Protein AF-0000000071946968 (afdb_homodimer)

Foldseek 3Di:
DPVVVPVPPPLVVLLVVLVCCLLVDAADADQDLVSLVVNLVSNVVSQVSCVVSVNHDDPVNQLVSCVSVLRRYHPVLNVVVVVVDPDPDRDGNVVSSVSSNVSSVVVVCVVCVPPPPPPPPPPPPPPPPPPPPD/DPVVVPVPPPLPVLLVVLVCCLLVDAADADQDLVSLVVNLVSNVVSQVSCVVSVNHDDPVNQLVSCVSVLRRYHPVLNVVVVVVDPDPDRDGNVVSSVSSNVSSVVVVCVVCVPPPPPPPPPPPPPPPPPPPPD

Sequence (268 aa):
MKALEVLNENTRPLVDIQIAEIISINKLNSENPSQIRSTIDKVRNHLRSLKNLNFELNPLSDAIILHALSYKVDKESQRLFHLNLTTTKVPSLDEFISFLELRCIQLEAVIKPPEIVAKNVPIKHKTTSGLINLMKALEVLNENTRPLVDIQIAEIISINKLNSENPSQIRSTIDKVRNHLRSLKNLNFELNPLSDAIILHALSYKVDKESQRLFHLNLTTTKVPSLDEFISFLELRCIQLEAVIKPPEIVAKNVPIKHKTTSGLINL

Organism: Trichonephila clavipes (NCBI:txid2585209)

Solvent-accessible surface area (backbone atoms only — not comparable to full-atom values): 15649 Å² total; per-residue (Å²): 132,69,73,76,66,60,74,50,62,50,42,26,64,53,51,48,51,39,51,49,54,58,71,61,52,72,66,35,85,54,94,42,45,70,57,51,52,51,50,51,52,50,48,52,52,36,50,51,54,33,40,76,72,70,32,52,83,45,70,33,32,30,43,50,53,36,57,58,50,53,69,22,44,17,70,65,59,40,52,52,50,57,69,66,53,86,62,36,63,66,68,50,42,66,56,52,52,52,49,51,54,51,48,28,53,56,50,50,52,64,74,54,51,73,70,74,70,72,75,78,72,78,79,75,78,77,78,77,79,76,80,73,77,125,129,68,69,76,63,59,70,50,64,48,44,27,63,54,50,49,51,40,51,49,54,60,72,61,52,73,66,35,86,54,96,43,45,68,59,52,51,51,51,52,52,50,47,51,51,39,50,50,54,32,38,76,72,70,31,52,83,46,70,33,32,30,44,51,52,38,57,58,49,54,68,21,45,17,69,67,61,39,51,52,50,57,69,66,54,87,64,37,61,66,69,50,41,65,58,52,52,52,49,52,54,51,49,29,53,55,51,49,52,64,73,54,52,73,69,74,68,70,75,77,72,78,80,78,78,76,80,79,78,75,78,72,80,121

InterPro domains:
  IPR005312 Domain of unknown function DUF1759 [PF03564] (6-82)

pLDDT: mean 83.92, std 21.04, range [29.28, 98.56]

Secondary structure (DSSP, 8-state):
--TTTGGGTTHHHHHHHHHHHHHTPPPP-S--HHHHHHHHHHHHHHHHHHHHTT----HHHHHHHHHHHHTTS-HHHHHHHHHH--SSSPPPHHHHHHHHHHHHHHHHHHHS----------------------/--HHHHTTTTHHHHHHHHHHHHHTPPPP-S--HHHHHHHHHHHHHHHHHHHHTT----HHHHHHHHHHHHTTS-HHHHHHHHHH--SSSPPPHHHHHHHHHHHHHHHHHHHS----------------------

Nearest PDB structures (foldseek):
  7lgc-assembly2_B  TM=5.673E-01  e=1.447E+00  Homo sapiens
  7qcf-assembly2_C-2  TM=5.005E-01  e=8.579E+00  Escherichia coli K-12
  6nmm-assembly1_D  TM=2.155E-01  e=3.912E+00  Geobacillus stearothermophilus
  7lgc-assembly2_B  TM=5.661E-01  e=1.306E+00  Homo sapiens
  6nmm-assembly1_D  TM=2.155E-01  e=4.129E+00  Geobacillus stearothermophilus

Radius of gyration: 33.19 Å; Cα contacts (8 Å, |Δi|>4): 224; chains: 2; bounding box: 50×159×100 Å

Structure (mmCIF, N/CA/C/O backbone):
data_AF-0000000071946968-model_v1
#
loop_
_entity.id
_entity.type
_entity.pdbx_description
1 polymer 'DUF1758 domain-containing protein'
#
loop_
_atom_site.group_PDB
_atom_site.id
_atom_site.type_symbol
_atom_site.label_atom_id
_atom_site.label_alt_id
_atom_site.label_comp_id
_atom_site.label_asym_id
_atom_site.label_entity_id
_atom_site.label_seq_id
_atom_site.pdbx_PDB_ins_code
_atom_site.Cartn_x
_atom_site.Cartn_y
_atom_site.Cartn_z
_atom_site.occupancy
_atom_site.B_iso_or_equiv
_atom_site.auth_seq_id
_atom_site.auth_comp_id
_atom_site.auth_asym_id
_atom_site.auth_atom_id
_atom_site.pdbx_PDB_model_num
ATOM 1 N N . MET A 1 1 ? 19.766 -16.75 23.203 1 30.12 1 MET A N 1
ATOM 2 C CA . MET A 1 1 ? 19.484 -16.75 21.781 1 30.12 1 MET A CA 1
ATOM 3 C C . MET A 1 1 ? 18 -17.047 21.516 1 30.12 1 MET A C 1
ATOM 5 O O . MET A 1 1 ? 17.594 -17.25 20.375 1 30.12 1 MET A O 1
ATOM 9 N N . LYS A 1 2 ? 17.266 -17.562 22.5 1 36.81 2 LYS A N 1
ATOM 10 C CA . LYS A 1 2 ? 15.906 -18.094 22.641 1 36.81 2 LYS A CA 1
ATOM 11 C C . LYS A 1 2 ? 14.867 -17.016 22.344 1 36.81 2 LYS A C 1
ATOM 13 O O . LYS A 1 2 ? 13.773 -17.312 21.875 1 36.81 2 LYS A O 1
ATOM 18 N N . ALA A 1 3 ? 15.109 -15.812 22.938 1 39.31 3 ALA A N 1
ATOM 19 C CA . ALA A 1 3 ? 14.086 -14.781 23.062 1 39.31 3 ALA A CA 1
ATOM 20 C C . ALA A 1 3 ? 13.68 -14.227 21.703 1 39.31 3 ALA A C 1
ATOM 22 O O . ALA A 1 3 ? 12.625 -13.609 21.562 1 39.31 3 ALA A O 1
ATOM 23 N N . LEU A 1 4 ? 14.641 -14.078 20.812 1 42.41 4 LEU A N 1
ATOM 24 C CA . LEU A 1 4 ? 14.391 -13.445 19.531 1 42.41 4 LEU A CA 1
ATOM 25 C C . LEU A 1 4 ? 13.398 -14.258 18.703 1 42.41 4 LEU A C 1
ATOM 27 O O . LEU A 1 4 ? 12.766 -13.727 17.781 1 42.41 4 LEU A O 1
ATOM 31 N N . GLU A 1 5 ? 13.312 -15.492 18.891 1 44.03 5 GLU A N 1
ATOM 32 C CA . GLU A 1 5 ? 12.562 -16.516 18.172 1 44.03 5 GLU A CA 1
ATOM 33 C C . GLU A 1 5 ? 11.062 -16.359 18.406 1 44.03 5 GLU A C 1
ATOM 35 O O . GLU A 1 5 ? 10.258 -16.766 17.562 1 44.03 5 GLU A O 1
ATOM 40 N N . VAL A 1 6 ? 10.68 -16.078 19.641 1 42.66 6 VAL A N 1
ATOM 41 C CA . VAL A 1 6 ? 9.312 -16.156 20.125 1 42.66 6 VAL A CA 1
ATOM 42 C C . VAL A 1 6 ? 8.461 -15.055 19.484 1 42.66 6 VAL A C 1
ATOM 44 O O . VAL A 1 6 ? 7.242 -15.18 19.391 1 42.66 6 VAL A O 1
ATOM 47 N N . LEU A 1 7 ? 9.062 -13.883 19.391 1 47.91 7 LEU A N 1
ATOM 48 C CA . LEU A 1 7 ? 8.352 -12.633 19.125 1 47.91 7 LEU A CA 1
ATOM 49 C C . LEU A 1 7 ? 7.648 -12.68 17.781 1 47.91 7 LEU A C 1
ATOM 51 O O . LEU A 1 7 ? 6.953 -11.734 17.406 1 47.91 7 LEU A O 1
ATOM 55 N N . ASN A 1 8 ? 8.07 -13.703 17.016 1 52.06 8 ASN A N 1
ATOM 56 C CA . ASN A 1 8 ? 7.695 -13.891 15.617 1 52.06 8 ASN A CA 1
ATOM 57 C C . ASN A 1 8 ? 6.297 -14.484 15.484 1 52.06 8 ASN A C 1
ATOM 59 O O . ASN A 1 8 ? 5.906 -14.938 14.406 1 52.06 8 ASN A O 1
ATOM 63 N N . GLU A 1 9 ? 5.746 -14.617 16.703 1 62.09 9 GLU A N 1
ATOM 64 C CA . GLU A 1 9 ? 4.414 -15.211 16.688 1 62.09 9 GLU A CA 1
ATOM 65 C C . GLU A 1 9 ? 3.355 -14.188 16.281 1 62.09 9 GLU A C 1
ATOM 67 O O . GLU A 1 9 ? 3.336 -13.07 16.797 1 62.09 9 GLU A O 1
ATOM 72 N N . ASN A 1 10 ? 2.814 -14.211 15.391 1 78 10 ASN A N 1
ATOM 73 C CA . ASN A 1 10 ? 1.599 -13.562 14.914 1 78 10 ASN A CA 1
ATOM 74 C C . ASN A 1 10 ? 1.911 -12.273 14.156 1 78 10 ASN A C 1
ATOM 76 O O . ASN A 1 10 ? 1.14 -11.312 14.203 1 78 10 ASN A O 1
ATOM 80 N N . THR A 1 11 ? 3.109 -12.258 13.688 1 90.69 11 THR A N 1
ATOM 81 C CA . THR A 1 11 ? 3.553 -11.047 13.008 1 90.69 11 THR A CA 1
ATOM 82 C C . THR A 1 11 ? 2.643 -10.727 11.82 1 90.69 11 THR A C 1
ATOM 84 O O . THR A 1 11 ? 2.262 -9.578 11.617 1 90.69 11 THR A O 1
ATOM 87 N N . ARG A 1 12 ? 2.174 -11.719 11.211 1 92.75 12 ARG A N 1
ATOM 88 C CA . ARG A 1 12 ? 1.405 -11.5 9.992 1 92.75 12 ARG A CA 1
ATOM 89 C C . ARG A 1 12 ? 0.08 -10.812 10.289 1 92.75 12 ARG A C 1
ATOM 91 O O . ARG A 1 12 ? -0.217 -9.758 9.727 1 92.75 12 ARG A O 1
ATOM 98 N N . PRO A 1 13 ? -0.681 -11.367 11.258 1 92.31 13 PRO A N 1
ATOM 99 C CA . PRO A 1 13 ? -1.935 -10.672 11.57 1 92.31 13 PRO A CA 1
ATOM 100 C C . PRO A 1 13 ? -1.717 -9.242 12.039 1 92.31 13 PRO A C 1
ATOM 102 O O . PRO A 1 13 ? -2.516 -8.352 11.719 1 92.31 13 PRO A O 1
ATOM 105 N N . LEU A 1 14 ? -0.668 -8.984 12.758 1 95.69 14 LEU A N 1
ATOM 106 C CA . LEU A 1 14 ? -0.383 -7.656 13.273 1 95.69 14 LEU A CA 1
ATOM 107 C C . LEU A 1 14 ? -0.036 -6.695 12.141 1 95.69 14 LEU A C 1
ATOM 109 O O . LEU A 1 14 ? -0.538 -5.566 12.102 1 95.69 14 LEU A O 1
ATOM 113 N N . VAL A 1 15 ? 0.781 -7.168 11.266 1 97.19 15 VAL A N 1
ATOM 114 C CA . VAL A 1 15 ? 1.167 -6.355 10.117 1 97.19 15 VAL A CA 1
ATOM 115 C C . VAL A 1 15 ? -0.052 -6.094 9.234 1 97.19 15 VAL A C 1
ATOM 117 O O . VAL A 1 15 ? -0.287 -4.961 8.812 1 97.19 15 VAL A O 1
ATOM 120 N N . ASP A 1 16 ? -0.825 -7.09 9.086 1 94.62 16 ASP A N 1
ATOM 121 C CA . ASP A 1 16 ? -2.014 -6.984 8.242 1 94.62 16 ASP A CA 1
ATOM 122 C C . ASP A 1 16 ? -2.988 -5.949 8.805 1 94.62 16 ASP A C 1
ATOM 124 O O . ASP A 1 16 ? -3.549 -5.148 8.047 1 94.62 16 ASP A O 1
ATOM 128 N N . ILE A 1 17 ? -3.152 -5.957 10.062 1 96.38 17 ILE A N 1
ATOM 129 C CA . ILE A 1 17 ? -4.09 -5.031 10.688 1 96.38 17 ILE A CA 1
ATOM 130 C C . ILE A 1 17 ? -3.582 -3.6 10.531 1 96.38 17 ILE A C 1
ATOM 132 O O . ILE A 1 17 ? -4.363 -2.686 10.25 1 96.38 17 ILE A O 1
ATOM 136 N N . GLN A 1 18 ? -2.297 -3.4 10.727 1 97.88 18 GLN A N 1
ATOM 137 C CA . GLN A 1 18 ? -1.732 -2.061 10.609 1 97.88 18 GLN A CA 1
ATOM 138 C C . GLN A 1 18 ? -1.878 -1.529 9.188 1 97.88 18 GLN A C 1
ATOM 140 O O . GLN A 1 18 ? -2.287 -0.385 8.984 1 97.88 18 GLN A O 1
ATOM 145 N N . ILE A 1 19 ? -1.589 -2.342 8.227 1 97.88 19 ILE A N 1
ATOM 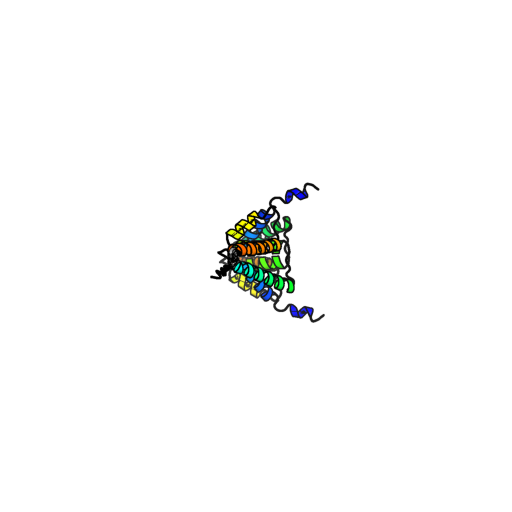146 C CA . ILE A 1 19 ? -1.671 -1.948 6.82 1 97.88 19 ILE A CA 1
ATOM 147 C C . ILE A 1 19 ? -3.127 -1.676 6.445 1 97.88 19 ILE A C 1
ATOM 149 O O . ILE A 1 19 ? -3.434 -0.656 5.824 1 97.88 19 ILE A O 1
ATOM 153 N N . ALA A 1 20 ? -4.039 -2.551 6.859 1 96.75 20 ALA A N 1
ATOM 154 C CA . ALA A 1 20 ? -5.461 -2.4 6.562 1 96.75 20 ALA A CA 1
ATOM 155 C C . ALA A 1 20 ? -6 -1.089 7.125 1 96.75 20 ALA A C 1
ATOM 157 O O . ALA A 1 20 ? -6.785 -0.399 6.469 1 96.75 20 ALA A O 1
ATOM 158 N N . GLU A 1 21 ? -5.598 -0.75 8.273 1 97 21 GLU A N 1
ATOM 159 C CA . GLU A 1 21 ? -6.082 0.459 8.93 1 97 21 GLU A CA 1
ATOM 160 C C . GLU A 1 21 ? -5.609 1.713 8.195 1 97 21 GLU A C 1
ATOM 162 O O . GLU A 1 21 ? -6.344 2.701 8.117 1 97 21 GLU A O 1
ATOM 167 N N . ILE A 1 22 ? -4.414 1.645 7.656 1 97.12 22 ILE A N 1
ATOM 168 C CA . ILE A 1 22 ? -3.891 2.787 6.914 1 97.12 22 ILE A CA 1
ATOM 169 C C . ILE A 1 22 ? -4.652 2.943 5.598 1 97.12 22 ILE A C 1
ATOM 171 O O . ILE A 1 22 ? -5.094 4.043 5.258 1 97.12 22 ILE A O 1
ATOM 175 N N . ILE A 1 23 ? -4.828 1.865 4.93 1 93.5 23 ILE A N 1
ATOM 176 C CA . ILE A 1 23 ? -5.426 1.879 3.602 1 93.5 23 ILE A CA 1
ATOM 177 C C . ILE A 1 23 ? -6.918 2.188 3.709 1 93.5 23 ILE A C 1
ATOM 179 O O . ILE A 1 23 ? -7.504 2.783 2.803 1 93.5 23 ILE A O 1
ATOM 183 N N . SER A 1 24 ? -7.535 1.862 4.828 1 93.12 24 SER A N 1
ATOM 184 C CA . SER A 1 24 ? -8.984 1.967 4.957 1 93.12 24 SER A CA 1
ATOM 185 C C . SER A 1 24 ? -9.383 3.264 5.652 1 93.12 24 SER A C 1
ATOM 187 O O . SER A 1 24 ? -10.547 3.445 6.016 1 93.12 24 SER A O 1
ATOM 189 N N . ILE A 1 25 ? -8.461 4.078 5.852 1 95.62 25 ILE A N 1
ATOM 190 C CA . ILE A 1 25 ? -8.781 5.367 6.457 1 95.62 25 ILE A CA 1
ATOM 191 C C . ILE A 1 25 ? -9.938 6.012 5.695 1 95.62 25 ILE A C 1
ATOM 193 O O . ILE A 1 25 ? -9.977 5.98 4.465 1 95.62 25 ILE A O 1
ATOM 197 N N . ASN A 1 26 ? -10.805 6.602 6.445 1 94.06 26 ASN A N 1
ATOM 198 C CA . ASN A 1 26 ? -11.992 7.207 5.84 1 94.06 26 ASN A CA 1
ATOM 199 C C . ASN A 1 26 ? -11.648 8.516 5.137 1 94.06 26 ASN A C 1
ATOM 201 O O . ASN A 1 26 ? -10.828 9.289 5.621 1 94.06 26 ASN A O 1
ATOM 205 N N . LYS A 1 27 ? -12.344 8.727 4.086 1 96.19 27 LYS A N 1
ATOM 206 C CA . LYS A 1 27 ? -12.211 9.992 3.371 1 96.19 27 LYS A CA 1
ATOM 207 C C . LYS A 1 27 ? -12.797 11.141 4.184 1 96.19 27 LYS A C 1
ATOM 209 O O . LYS A 1 27 ? -13.867 11.008 4.777 1 96.19 27 LYS A O 1
ATOM 214 N N . LEU A 1 28 ? -12.047 12.188 4.156 1 96.56 28 LEU A N 1
ATOM 215 C CA . LEU A 1 28 ? -12.531 13.422 4.77 1 96.56 28 LEU A CA 1
ATOM 216 C C . LEU A 1 28 ? -13.266 14.281 3.75 1 96.56 28 LEU A C 1
ATOM 218 O O . LEU A 1 28 ? -12.711 14.633 2.707 1 96.56 28 LEU A O 1
ATOM 222 N N . ASN A 1 29 ? -14.477 14.633 3.986 1 93.44 29 ASN A N 1
ATOM 223 C CA . ASN A 1 29 ? -15.281 15.32 2.984 1 93.44 29 ASN A CA 1
ATOM 224 C C . ASN A 1 29 ? -15.352 16.828 3.258 1 93.44 29 ASN A C 1
ATOM 226 O O . ASN A 1 29 ? -15.891 17.578 2.453 1 93.44 29 ASN A O 1
ATOM 230 N N . SER A 1 30 ? -14.844 17.219 4.387 1 93.44 30 SER A N 1
ATOM 231 C CA . SER A 1 30 ? -14.859 18.641 4.711 1 93.44 30 SER A CA 1
ATOM 232 C C . SER A 1 30 ? -13.539 19.078 5.355 1 93.44 30 SER A C 1
ATOM 234 O O . SER A 1 30 ? -12.789 18.234 5.859 1 93.44 30 SER A O 1
ATOM 236 N N . GLU A 1 31 ? -13.445 20.391 5.211 1 94.5 31 GLU A N 1
ATOM 237 C CA . GLU A 1 31 ? -12.297 20.984 5.879 1 94.5 31 GLU A CA 1
ATOM 238 C C . GLU A 1 31 ? -12.492 21.031 7.391 1 94.5 31 GLU A C 1
ATOM 240 O O . GLU A 1 31 ? -13.117 21.953 7.914 1 94.5 31 GLU A O 1
ATOM 245 N N . ASN A 1 32 ? -11.992 20.047 8.078 1 94.88 32 ASN A N 1
ATOM 246 C CA . ASN A 1 32 ? -12.125 19.922 9.523 1 94.88 32 ASN A CA 1
ATOM 247 C C . ASN A 1 32 ? -10.781 19.625 10.188 1 94.88 32 ASN A C 1
ATOM 249 O O . ASN A 1 32 ? -10.281 18.5 10.117 1 94.88 32 ASN A O 1
ATOM 253 N N . PRO A 1 33 ? -10.227 20.688 10.805 1 96.38 33 PRO A N 1
ATOM 254 C CA . PRO A 1 33 ? -8.883 20.531 11.375 1 96.38 33 PRO A CA 1
ATOM 255 C C . PRO A 1 33 ? -8.797 19.375 12.359 1 96.38 33 PRO A C 1
ATOM 257 O O . PRO A 1 33 ? -7.785 18.672 12.406 1 96.38 33 PRO A O 1
ATOM 260 N N . SER A 1 34 ? -9.781 19.125 13.18 1 96.31 34 SER A N 1
ATOM 261 C CA . SER A 1 34 ? -9.773 18.031 14.148 1 96.31 34 SER A CA 1
ATOM 262 C C . SER A 1 34 ? -9.711 16.672 13.453 1 96.31 34 SER A C 1
ATOM 264 O O . SER A 1 34 ? -8.992 15.781 13.898 1 96.31 34 SER A O 1
ATOM 266 N N . GLN A 1 35 ? -10.406 16.516 12.359 1 97.12 35 GLN A N 1
ATOM 267 C CA . GLN A 1 35 ? -10.406 15.273 11.609 1 97.12 35 GLN A CA 1
ATOM 268 C C . GLN A 1 35 ? -9.07 15.047 10.906 1 97.12 35 GLN A C 1
ATOM 270 O O . GLN A 1 35 ? -8.57 13.922 10.844 1 97.12 35 GLN A O 1
ATOM 275 N N . ILE A 1 36 ? -8.555 16.094 10.438 1 97.56 36 ILE A N 1
ATOM 276 C CA . ILE A 1 36 ? -7.25 16 9.789 1 97.56 36 ILE A CA 1
ATOM 277 C C . ILE A 1 36 ? -6.195 15.57 10.805 1 97.56 36 ILE A C 1
ATOM 279 O O . ILE A 1 36 ? -5.41 14.656 10.539 1 97.56 36 ILE A O 1
ATOM 283 N N . ARG A 1 37 ? -6.207 16.203 11.961 1 97.19 37 ARG A N 1
ATOM 284 C CA . ARG A 1 37 ? -5.262 15.852 13.016 1 97.19 37 ARG A CA 1
ATOM 285 C C . ARG A 1 37 ? -5.426 14.391 13.43 1 97.19 37 ARG A C 1
ATOM 287 O O . ARG A 1 37 ? -4.438 13.68 13.625 1 97.19 37 ARG A O 1
ATOM 294 N N . SER A 1 38 ? -6.668 14 13.594 1 97.44 38 SER A N 1
ATOM 295 C CA . SER A 1 38 ? -6.945 12.617 13.961 1 97.44 38 SER A CA 1
ATOM 296 C C . SER A 1 38 ? -6.391 11.648 12.93 1 97.44 38 SER A C 1
ATOM 29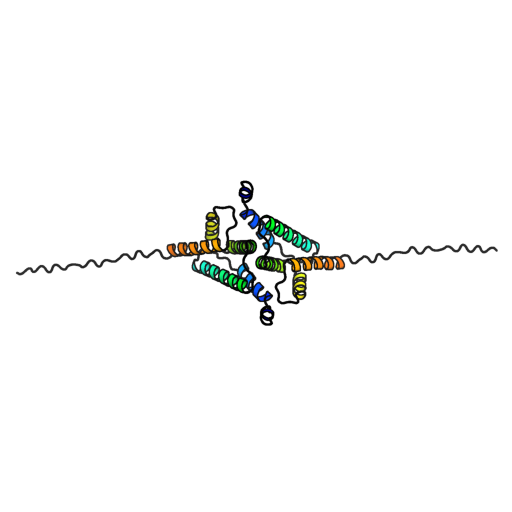8 O O . SER A 1 38 ? -5.859 10.594 13.281 1 97.44 38 SER A O 1
ATOM 300 N N . THR A 1 39 ? -6.59 12 11.688 1 97.62 39 THR A N 1
ATOM 301 C CA . THR A 1 39 ? -6.07 11.18 10.602 1 97.62 39 THR A CA 1
ATOM 302 C C . THR A 1 39 ? -4.547 11.078 10.68 1 97.62 39 THR A C 1
ATOM 304 O O . THR A 1 39 ? -3.986 9.984 10.586 1 97.62 39 THR A O 1
ATOM 307 N N . ILE A 1 40 ? -3.906 12.188 10.898 1 97.94 40 ILE A N 1
ATOM 308 C CA . ILE A 1 40 ? -2.451 12.242 11.008 1 97.94 40 ILE A CA 1
ATOM 309 C C . ILE A 1 40 ? -1.99 11.344 12.164 1 97.94 40 ILE A C 1
ATOM 311 O O . ILE A 1 40 ? -1.07 10.539 12 1 97.94 40 ILE A O 1
ATOM 315 N N . ASP A 1 41 ? -2.615 11.5 13.297 1 98 41 ASP A N 1
ATOM 316 C CA . ASP A 1 41 ? -2.256 10.727 14.484 1 98 41 ASP A CA 1
ATOM 317 C C . ASP A 1 41 ? -2.412 9.227 14.234 1 98 41 ASP A C 1
ATOM 319 O O . ASP A 1 41 ? -1.56 8.438 14.641 1 98 41 ASP A O 1
ATOM 323 N N . LYS A 1 42 ? -3.463 8.852 13.617 1 97.88 42 LYS A N 1
ATOM 324 C CA . LYS A 1 42 ? -3.713 7.449 13.297 1 97.88 42 LYS A CA 1
ATOM 325 C C . LYS A 1 42 ? -2.623 6.887 12.391 1 97.88 42 LYS A C 1
ATOM 327 O O . LYS A 1 42 ? -2.082 5.812 12.656 1 97.88 42 LYS A O 1
ATOM 332 N N . VAL A 1 43 ? -2.33 7.605 11.344 1 98.06 43 VAL A N 1
ATOM 333 C CA . VAL A 1 43 ? -1.317 7.152 10.391 1 98.06 43 VAL A CA 1
ATOM 334 C C . VAL A 1 43 ? 0.025 6.996 11.102 1 98.06 43 VAL A C 1
ATOM 336 O O . VAL A 1 43 ? 0.703 5.98 10.945 1 98.06 43 VAL A O 1
ATOM 339 N N . ARG A 1 44 ? 0.408 7.969 11.906 1 98.19 44 ARG A N 1
ATOM 340 C CA . ARG A 1 44 ? 1.673 7.93 12.633 1 98.19 44 ARG A CA 1
ATOM 341 C C . ARG A 1 44 ? 1.726 6.734 13.57 1 98.19 44 ARG A C 1
ATOM 343 O O . ARG A 1 44 ? 2.762 6.078 13.695 1 98.19 44 ARG A O 1
ATOM 350 N N . ASN A 1 45 ? 0.643 6.488 14.242 1 98.31 45 ASN A N 1
ATOM 351 C CA . ASN A 1 45 ? 0.578 5.363 15.172 1 98.31 45 ASN A CA 1
ATOM 352 C C . ASN A 1 45 ? 0.771 4.031 14.461 1 98.31 45 ASN A C 1
ATOM 354 O O . ASN A 1 45 ? 1.529 3.176 14.922 1 98.31 45 ASN A O 1
ATOM 358 N N . HIS A 1 46 ? 0.086 3.859 13.352 1 98.31 46 HIS A N 1
ATOM 359 C CA . HIS A 1 46 ? 0.206 2.619 12.594 1 98.31 46 HIS A CA 1
ATOM 360 C C . HIS A 1 46 ? 1.606 2.461 12.016 1 98.31 46 HIS A C 1
ATOM 362 O O . HIS A 1 46 ? 2.16 1.36 12.008 1 98.31 46 HIS A O 1
ATOM 368 N N . LEU A 1 47 ? 2.225 3.553 11.57 1 98.31 47 LEU A N 1
ATOM 369 C CA . LEU A 1 47 ? 3.582 3.502 11.047 1 98.31 47 LEU A CA 1
ATOM 370 C C . LEU A 1 47 ? 4.578 3.137 12.141 1 98.31 47 LEU A C 1
ATOM 372 O O . LEU A 1 47 ? 5.535 2.4 11.898 1 98.31 47 LEU A O 1
ATOM 376 N N . ARG A 1 48 ? 4.395 3.693 13.305 1 98.31 48 ARG A N 1
ATOM 377 C CA . ARG A 1 48 ? 5.246 3.346 14.438 1 98.31 48 ARG A CA 1
ATOM 378 C C . ARG A 1 48 ? 5.121 1.866 14.781 1 98.31 48 ARG A C 1
ATOM 380 O O . ARG A 1 48 ? 6.121 1.199 15.055 1 98.31 48 ARG A O 1
ATOM 387 N N . SER A 1 49 ? 3.879 1.337 14.828 1 98 49 SER A N 1
ATOM 388 C CA . SER A 1 49 ? 3.635 -0.075 15.109 1 98 49 SER A CA 1
ATOM 389 C C . SER A 1 49 ? 4.324 -0.967 14.078 1 98 49 SER A C 1
ATOM 391 O O . SER A 1 49 ? 4.949 -1.967 14.438 1 98 49 SER A O 1
ATOM 393 N N . LEU A 1 50 ? 4.262 -0.567 12.828 1 97.94 50 LEU A N 1
ATOM 394 C CA . LEU A 1 50 ? 4.906 -1.317 11.758 1 97.94 50 LEU A CA 1
ATOM 395 C C . LEU A 1 50 ? 6.422 -1.31 11.922 1 97.94 50 LEU A C 1
ATOM 397 O O . LEU A 1 50 ? 7.074 -2.342 11.758 1 97.94 50 LEU A O 1
ATOM 401 N N . LYS A 1 51 ? 6.922 -0.152 12.227 1 97.81 51 LYS A N 1
ATOM 402 C CA . LYS A 1 51 ? 8.359 -0.038 12.453 1 97.81 51 LYS A CA 1
ATOM 403 C C . LYS A 1 51 ? 8.812 -0.973 13.57 1 97.81 51 LYS A C 1
ATOM 405 O O . LYS A 1 51 ? 9.859 -1.615 13.469 1 97.81 51 LYS A O 1
ATOM 410 N N . ASN A 1 52 ? 8.07 -1.068 14.625 1 96.5 52 ASN A N 1
ATOM 411 C CA . ASN A 1 52 ? 8.383 -1.939 15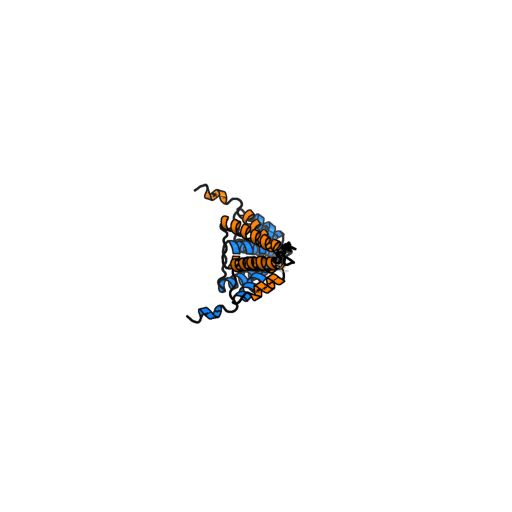.758 1 96.5 52 ASN A CA 1
ATOM 412 C C . ASN A 1 52 ? 8.359 -3.41 15.352 1 96.5 52 ASN A C 1
ATOM 414 O O . ASN A 1 52 ? 8.961 -4.25 16.031 1 96.5 52 ASN A O 1
ATOM 418 N N . LEU A 1 53 ? 7.625 -3.73 14.312 1 95.44 53 LEU A N 1
ATOM 419 C CA . LEU A 1 53 ? 7.551 -5.09 13.781 1 95.44 53 LEU A CA 1
ATOM 420 C C . LEU A 1 53 ? 8.578 -5.297 12.672 1 95.44 53 LEU A C 1
ATOM 422 O O . LEU A 1 53 ? 8.531 -6.301 11.961 1 95.44 53 LEU A O 1
ATOM 426 N N . ASN A 1 54 ? 9.438 -4.25 12.43 1 95.81 54 ASN A N 1
ATOM 427 C CA . ASN A 1 54 ? 10.539 -4.281 11.469 1 95.81 54 ASN A CA 1
ATOM 428 C C . ASN A 1 54 ? 10.047 -4.062 10.039 1 95.81 54 ASN A C 1
ATOM 430 O O . ASN A 1 54 ? 10.625 -4.59 9.094 1 95.81 54 ASN A O 1
ATOM 434 N N . PHE A 1 55 ? 8.961 -3.408 9.875 1 97.94 55 PHE A N 1
ATOM 435 C CA . PHE A 1 55 ? 8.445 -2.932 8.602 1 97.94 55 PHE A CA 1
ATOM 436 C C . PHE A 1 55 ? 8.547 -1.414 8.508 1 97.94 55 PHE A C 1
ATOM 438 O O . PHE A 1 55 ? 7.59 -0.703 8.828 1 97.94 55 PHE A O 1
ATOM 445 N N . GLU A 1 56 ? 9.656 -1.046 8.039 1 97.81 56 GLU A N 1
ATOM 446 C CA . GLU A 1 56 ? 9.969 0.38 8.031 1 97.81 56 GLU A CA 1
ATOM 447 C C . GLU A 1 56 ? 9.711 0.995 6.656 1 97.81 56 GLU A C 1
ATOM 449 O O . GLU A 1 56 ? 9.781 0.305 5.637 1 97.81 56 GLU A O 1
ATOM 454 N N . LEU A 1 57 ? 9.523 2.234 6.66 1 98.19 57 LEU A N 1
ATOM 455 C CA . LEU A 1 57 ? 9.281 2.984 5.43 1 98.19 57 LEU A CA 1
ATOM 456 C C . LEU A 1 57 ? 10.523 2.996 4.547 1 98.19 57 LEU A C 1
ATOM 458 O O . LEU A 1 57 ? 11.648 3.033 5.047 1 98.19 57 LEU A O 1
ATOM 462 N N . ASN A 1 58 ? 10.352 2.891 3.307 1 98 58 ASN A N 1
ATOM 463 C CA . ASN A 1 58 ? 11.305 3.203 2.244 1 98 58 ASN A CA 1
ATOM 464 C C . ASN A 1 58 ? 10.664 4.062 1.157 1 98 58 ASN A C 1
ATOM 466 O O . ASN A 1 58 ? 9.492 4.426 1.254 1 98 58 ASN A O 1
ATOM 470 N N . PRO A 1 59 ? 11.328 4.465 0.163 1 97.5 59 PRO A N 1
ATOM 471 C CA . PRO A 1 59 ? 10.75 5.371 -0.832 1 97.5 59 PRO A CA 1
ATOM 472 C C . PRO A 1 59 ? 9.469 4.82 -1.461 1 97.5 59 PRO A C 1
ATOM 474 O O . PRO A 1 59 ? 8.508 5.566 -1.664 1 97.5 59 PRO A O 1
ATOM 477 N N . LEU A 1 60 ? 9.422 3.537 -1.733 1 98.38 60 LEU A N 1
ATOM 478 C CA . LEU A 1 60 ? 8.242 2.984 -2.387 1 98.38 60 LEU A CA 1
ATOM 479 C C . LEU A 1 60 ? 7.07 2.893 -1.412 1 98.38 60 LEU A C 1
ATOM 481 O O . LEU A 1 60 ? 5.957 3.309 -1.733 1 98.38 60 LEU A O 1
ATOM 485 N N . SER A 1 61 ? 7.301 2.332 -0.23 1 98.56 61 SER A N 1
ATOM 486 C CA . SER A 1 61 ? 6.207 2.266 0.734 1 98.56 61 SER A CA 1
ATOM 487 C C . SER A 1 61 ? 5.723 3.66 1.117 1 98.56 61 SER A C 1
ATOM 489 O O . SER A 1 61 ? 4.527 3.875 1.318 1 98.56 61 SER A O 1
ATOM 491 N N . ASP A 1 62 ? 6.656 4.566 1.198 1 98.44 62 ASP A N 1
ATOM 492 C CA . ASP A 1 62 ? 6.34 5.969 1.452 1 98.44 62 ASP A CA 1
ATOM 493 C C . ASP A 1 62 ? 5.418 6.527 0.37 1 98.44 62 ASP A C 1
ATOM 495 O O . ASP A 1 62 ? 4.383 7.121 0.675 1 98.44 62 ASP A O 1
ATOM 499 N N . ALA A 1 63 ? 5.727 6.285 -0.843 1 97.88 63 ALA A N 1
ATOM 500 C CA . ALA A 1 63 ? 4.957 6.77 -1.987 1 97.88 63 ALA A CA 1
ATOM 501 C C . ALA A 1 63 ? 3.582 6.109 -2.043 1 97.88 63 ALA A C 1
ATOM 503 O O . ALA A 1 63 ? 2.592 6.754 -2.398 1 97.88 63 ALA A O 1
ATOM 504 N N . ILE A 1 64 ? 3.48 4.852 -1.729 1 98.19 64 ILE A N 1
ATOM 505 C CA . ILE A 1 64 ? 2.213 4.129 -1.765 1 98.19 64 ILE A CA 1
ATOM 506 C C . ILE A 1 64 ? 1.262 4.707 -0.719 1 98.19 64 ILE A C 1
ATOM 508 O O . ILE A 1 64 ? 0.102 4.996 -1.02 1 98.19 64 ILE A O 1
ATOM 512 N N . ILE A 1 65 ? 1.755 4.852 0.48 1 98.25 65 ILE A N 1
ATOM 513 C CA . ILE A 1 65 ? 0.926 5.363 1.565 1 98.25 65 ILE A CA 1
ATOM 514 C C . ILE A 1 65 ? 0.513 6.805 1.265 1 98.25 65 ILE A C 1
ATOM 516 O O . ILE A 1 65 ? -0.637 7.188 1.494 1 98.25 65 ILE A O 1
ATOM 520 N N . LEU A 1 66 ? 1.459 7.578 0.738 1 97.88 66 LEU A N 1
ATOM 521 C CA . LEU A 1 66 ? 1.151 8.938 0.319 1 97.88 66 LEU A CA 1
ATOM 522 C C . LEU A 1 66 ? 0.021 8.953 -0.705 1 97.88 66 LEU A C 1
ATOM 524 O O . LEU A 1 66 ? -0.915 9.75 -0.593 1 97.88 66 LEU A O 1
ATOM 528 N N . HIS A 1 67 ? 0.138 8.102 -1.679 1 95.19 67 HIS A N 1
ATOM 529 C CA . HIS A 1 67 ? -0.888 7.984 -2.707 1 95.19 67 HIS A CA 1
ATOM 530 C C . HIS A 1 67 ? -2.246 7.66 -2.096 1 95.19 67 HIS A C 1
ATOM 532 O O . HIS A 1 67 ? -3.248 8.297 -2.426 1 95.19 67 HIS A O 1
ATOM 538 N N . ALA A 1 68 ? -2.299 6.785 -1.227 1 94.44 68 ALA A N 1
ATOM 539 C CA . ALA A 1 68 ? -3.543 6.363 -0.586 1 94.44 68 ALA A CA 1
ATOM 540 C C . ALA A 1 68 ? -4.129 7.488 0.262 1 94.44 68 ALA A C 1
ATOM 542 O O . ALA A 1 68 ? -5.336 7.738 0.224 1 94.44 68 ALA A O 1
ATOM 543 N N . LEU A 1 69 ? -3.314 8.172 0.97 1 96.25 69 LEU A N 1
ATOM 544 C CA . LEU A 1 69 ? -3.75 9.172 1.935 1 96.25 69 LEU A CA 1
ATOM 545 C C . LEU A 1 69 ? -4.156 10.461 1.229 1 96.25 69 LEU A C 1
ATOM 547 O O . LEU A 1 69 ? -5.055 11.172 1.692 1 96.25 69 LEU A O 1
ATOM 551 N N . SER A 1 70 ? -3.453 10.773 0.133 1 94.62 70 SER A N 1
ATOM 552 C CA . SER A 1 70 ? -3.682 12.047 -0.553 1 94.62 70 SER A CA 1
ATOM 553 C C . SER A 1 70 ? -5.121 12.156 -1.051 1 94.62 70 SER A C 1
ATOM 555 O O . SER A 1 70 ? -5.672 13.25 -1.137 1 94.62 70 SER A O 1
ATOM 557 N N . TYR A 1 71 ? -5.777 11.031 -1.252 1 90.69 71 TYR A N 1
ATOM 558 C CA . TYR A 1 71 ? -7.145 11.023 -1.761 1 90.69 71 TYR A CA 1
ATOM 559 C C . TYR A 1 71 ? -8.148 10.984 -0.617 1 90.69 71 TYR A C 1
ATOM 561 O O . TYR A 1 71 ? -9.352 11.156 -0.835 1 90.69 71 TYR A O 1
ATOM 569 N N . LYS A 1 72 ? -7.656 10.852 0.549 1 94.62 72 LYS A N 1
ATOM 570 C CA . LYS A 1 72 ? -8.547 10.719 1.702 1 94.62 72 LYS A CA 1
ATOM 571 C C . LYS A 1 72 ? -8.859 12.086 2.312 1 94.62 72 LYS A C 1
ATOM 573 O O . LYS A 1 72 ? -9.797 12.219 3.098 1 94.62 72 LYS A O 1
ATOM 578 N N . VAL A 1 73 ? -8.109 13.039 2.01 1 96.5 73 VAL A N 1
ATOM 579 C CA . VAL A 1 73 ? -8.352 14.359 2.584 1 96.5 73 VAL A CA 1
ATOM 580 C C . VAL A 1 73 ? -9.367 15.117 1.735 1 96.5 73 VAL A C 1
ATOM 582 O O . VAL A 1 73 ? -9.703 14.688 0.628 1 96.5 73 VAL A O 1
ATOM 585 N N . ASP A 1 74 ? -9.875 16.172 2.307 1 96.62 74 ASP A N 1
ATOM 586 C CA . ASP A 1 74 ? -10.891 16.969 1.62 1 96.62 74 ASP A CA 1
ATOM 587 C C . ASP A 1 74 ? -10.336 17.578 0.337 1 96.62 74 ASP A C 1
ATOM 589 O O . ASP A 1 74 ? -9.125 17.812 0.228 1 96.62 74 ASP A O 1
ATOM 593 N N . LYS A 1 75 ? -11.227 17.875 -0.609 1 96.44 75 LYS A N 1
ATOM 594 C CA . LYS A 1 75 ? -10.867 18.297 -1.956 1 96.44 75 LYS A CA 1
ATOM 595 C C . LYS A 1 75 ? -9.992 19.562 -1.916 1 96.44 75 LYS A C 1
ATOM 597 O O . LYS A 1 75 ? -9.047 19.688 -2.689 1 96.44 75 LYS A O 1
ATOM 602 N N . GLU A 1 76 ? -10.312 20.438 -1.063 1 96.56 76 GLU A N 1
ATOM 603 C CA . GLU A 1 76 ? -9.57 21.688 -0.992 1 96.56 76 GLU A CA 1
ATOM 604 C C . GLU A 1 76 ? -8.141 21.453 -0.513 1 96.56 76 GLU A C 1
ATOM 606 O O . GLU A 1 76 ? -7.191 22.016 -1.061 1 96.56 76 GLU A O 1
ATOM 611 N N . SER A 1 77 ? -7.988 20.641 0.51 1 97.06 77 SER A N 1
ATOM 612 C CA . SER A 1 77 ? -6.656 20.312 1 1 97.06 77 SER A CA 1
ATOM 613 C C . SER A 1 77 ? -5.844 19.562 -0.059 1 97.06 77 SER A C 1
ATOM 615 O O . SER A 1 77 ? -4.641 19.797 -0.2 1 97.06 77 SER A O 1
ATOM 617 N N . GLN A 1 78 ? -6.477 18.703 -0.838 1 96.19 78 GLN A N 1
ATOM 618 C CA . GLN A 1 78 ? -5.809 18.016 -1.94 1 96.19 78 GLN A CA 1
ATOM 619 C C . GLN A 1 78 ? -5.266 19.016 -2.959 1 96.19 78 GLN A C 1
ATOM 621 O O . GLN A 1 78 ? -4.113 18.922 -3.381 1 96.19 78 GLN A O 1
ATOM 626 N N . ARG A 1 79 ? -6.137 19.891 -3.301 1 95.88 79 ARG A N 1
ATOM 627 C CA . ARG A 1 79 ? -5.77 20.906 -4.277 1 95.88 79 ARG A CA 1
ATOM 628 C C . ARG A 1 79 ? -4.594 21.75 -3.787 1 95.88 79 ARG A C 1
ATOM 630 O O . ARG A 1 79 ? -3.629 21.969 -4.523 1 95.88 79 ARG A O 1
ATOM 637 N N . LEU A 1 80 ? -4.664 22.188 -2.58 1 96.38 80 LEU A N 1
ATOM 638 C CA . LEU A 1 80 ? -3.621 23.031 -2.006 1 96.38 80 LEU A CA 1
ATOM 639 C C . LEU A 1 80 ? -2.301 22.266 -1.911 1 96.38 80 LEU A C 1
ATOM 641 O O . LEU A 1 80 ? -1.231 22.844 -2.117 1 96.38 80 LEU A O 1
ATOM 645 N N . PHE A 1 81 ? -2.375 20.984 -1.599 1 96.75 81 PHE A N 1
ATOM 646 C CA . PHE A 1 81 ? -1.166 20.172 -1.549 1 96.75 81 PHE A CA 1
ATOM 647 C C . PHE A 1 81 ? -0.498 20.109 -2.916 1 96.75 81 PHE A C 1
ATOM 649 O O . PHE A 1 81 ? 0.719 20.281 -3.027 1 96.75 81 PHE A O 1
ATOM 656 N N . HIS A 1 82 ? -1.269 19.875 -3.916 1 92.38 82 HIS A N 1
ATOM 657 C CA . HIS A 1 82 ? -0.749 19.812 -5.277 1 92.38 82 HIS A CA 1
ATOM 658 C C . HIS A 1 82 ? -0.094 21.125 -5.684 1 92.38 82 HIS A C 1
ATOM 660 O O . HIS A 1 82 ? 0.972 21.125 -6.301 1 92.38 82 HIS A O 1
ATOM 666 N N . LEU A 1 83 ? -0.711 22.203 -5.262 1 92.81 83 LEU A N 1
ATOM 667 C CA . LEU A 1 83 ? -0.197 23.531 -5.59 1 92.81 83 LEU A CA 1
ATOM 668 C C . LEU A 1 83 ? 1.113 23.797 -4.855 1 92.81 83 LEU A C 1
ATOM 670 O O . LEU A 1 83 ? 1.945 24.578 -5.328 1 92.81 83 LEU A O 1
ATOM 674 N N . ASN A 1 84 ? 1.249 23.125 -3.795 1 91.38 84 ASN A N 1
ATOM 675 C CA . ASN A 1 84 ? 2.438 23.312 -2.971 1 91.38 84 ASN A CA 1
ATOM 676 C C . ASN A 1 84 ? 3.635 22.547 -3.531 1 91.38 84 ASN A C 1
ATOM 678 O O . ASN A 1 84 ? 4.77 22.766 -3.111 1 91.38 84 ASN A O 1
ATOM 682 N N . LEU A 1 85 ? 3.318 21.625 -4.406 1 89.12 85 LEU A N 1
ATOM 683 C CA . LEU A 1 85 ? 4.398 20.828 -4.98 1 89.12 85 LEU A CA 1
ATOM 684 C C . LEU A 1 85 ? 5.105 21.594 -6.094 1 89.12 85 LEU A C 1
ATOM 686 O O . LEU A 1 85 ? 4.48 21.984 -7.086 1 89.12 85 LEU A O 1
ATOM 690 N N . THR A 1 86 ? 6.359 21.953 -5.93 1 83.25 86 THR A N 1
ATOM 691 C CA . THR A 1 86 ? 7.109 22.797 -6.848 1 83.25 86 THR A CA 1
ATOM 692 C C . THR A 1 86 ? 8.062 21.969 -7.699 1 83.25 86 THR A C 1
ATOM 694 O O . THR A 1 86 ? 8.719 22.5 -8.602 1 83.25 86 THR A O 1
ATOM 697 N N . THR A 1 87 ? 8.172 20.734 -7.375 1 83.69 87 THR A N 1
ATOM 698 C CA . THR A 1 87 ? 9.086 19.891 -8.125 1 83.69 87 THR A CA 1
ATOM 699 C C . THR A 1 87 ? 8.359 18.672 -8.688 1 83.69 87 THR A C 1
ATOM 701 O O . THR A 1 87 ? 7.18 18.453 -8.398 1 83.69 87 THR A O 1
ATOM 704 N N . THR A 1 88 ? 9.148 17.953 -9.508 1 87.06 88 THR A N 1
ATOM 705 C CA . THR A 1 88 ? 8.609 16.734 -10.094 1 87.06 88 THR A CA 1
ATOM 706 C C . THR A 1 88 ? 9.016 15.516 -9.273 1 87.06 88 THR A C 1
ATOM 708 O O . THR A 1 88 ? 8.727 14.383 -9.656 1 87.06 88 THR A O 1
ATOM 711 N N . LYS A 1 89 ? 9.602 15.82 -8.203 1 91.69 89 LYS A N 1
ATOM 712 C CA . LYS A 1 89 ? 9.969 14.734 -7.297 1 91.69 89 LYS A CA 1
ATOM 713 C C . LYS A 1 89 ? 8.766 14.258 -6.492 1 91.69 89 LYS A C 1
ATOM 715 O O . LYS A 1 89 ? 7.902 15.055 -6.121 1 91.69 89 LYS A O 1
ATOM 720 N N . VAL A 1 90 ? 8.75 13.008 -6.211 1 94.81 90 VAL A N 1
ATOM 721 C CA . VAL A 1 90 ? 7.703 12.469 -5.352 1 94.81 90 VAL A CA 1
ATOM 722 C C . VAL A 1 90 ? 7.887 12.984 -3.924 1 94.81 90 VAL A C 1
ATOM 724 O O . VAL A 1 90 ? 8.945 12.781 -3.32 1 94.81 90 VAL A O 1
ATOM 727 N N . PRO A 1 91 ? 6.938 13.68 -3.459 1 95.38 91 PRO A N 1
ATOM 728 C CA . PRO A 1 91 ? 7.07 14.117 -2.066 1 95.38 91 PRO A CA 1
ATOM 729 C C . PRO A 1 91 ? 7.09 12.953 -1.081 1 95.38 91 PRO A C 1
ATOM 731 O O . PRO A 1 91 ? 6.598 11.867 -1.394 1 95.38 91 PRO A O 1
ATOM 734 N N . SER A 1 92 ? 7.645 13.219 0.039 1 96.38 92 SER A N 1
ATOM 735 C CA . SER A 1 92 ? 7.629 12.211 1.099 1 96.38 92 SER A CA 1
ATOM 736 C C . SER A 1 92 ? 6.324 12.258 1.887 1 96.38 92 SER A C 1
ATOM 738 O O . SER A 1 92 ? 5.625 13.273 1.88 1 96.38 92 SER A O 1
ATOM 740 N N . LEU A 1 93 ? 6.012 11.188 2.504 1 97.81 93 LEU A N 1
ATOM 741 C CA . LEU A 1 93 ? 4.879 11.141 3.42 1 97.81 93 LEU A CA 1
ATOM 742 C C . LEU A 1 93 ? 5.023 12.188 4.516 1 97.81 93 LEU A C 1
ATOM 744 O O . LEU A 1 93 ? 4.047 12.836 4.898 1 97.81 93 LEU A O 1
ATOM 748 N N . ASP A 1 94 ? 6.262 12.367 5 1 97.44 94 ASP A N 1
ATOM 749 C CA . ASP A 1 94 ? 6.52 13.367 6.027 1 97.44 94 ASP A CA 1
ATOM 750 C C . ASP A 1 94 ? 6.195 14.773 5.52 1 97.44 94 ASP A C 1
ATOM 752 O O . ASP A 1 94 ? 5.672 15.602 6.266 1 97.44 94 ASP A O 1
ATOM 756 N N . GLU A 1 95 ? 6.57 15.055 4.316 1 97 95 GLU A N 1
ATOM 757 C CA . GLU A 1 95 ? 6.23 16.344 3.717 1 97 95 GLU A CA 1
ATOM 758 C C . GLU A 1 95 ? 4.715 16.531 3.656 1 97 95 GLU A C 1
ATOM 760 O O . GLU A 1 95 ? 4.215 17.641 3.906 1 97 95 GLU A O 1
ATOM 765 N N . PHE A 1 96 ? 4.008 15.516 3.275 1 98.12 96 PHE A N 1
ATOM 766 C CA . PHE A 1 96 ? 2.551 15.57 3.211 1 98.12 96 PHE A CA 1
ATOM 767 C C . PHE A 1 96 ? 1.956 15.789 4.598 1 98.12 96 PHE A C 1
ATOM 769 O O . PHE A 1 96 ? 1.054 16.609 4.77 1 98.12 96 PHE A O 1
ATOM 776 N N . ILE A 1 97 ? 2.412 15.07 5.59 1 98.19 97 ILE A N 1
ATOM 777 C CA . ILE A 1 97 ? 1.938 15.203 6.965 1 98.19 97 ILE A CA 1
ATOM 778 C C . ILE A 1 97 ? 2.223 16.609 7.477 1 98.19 97 ILE A C 1
ATOM 780 O O . ILE A 1 97 ? 1.364 17.234 8.102 1 98.19 97 ILE A O 1
ATOM 784 N N . SER A 1 98 ? 3.416 17.125 7.184 1 98.06 98 SER A N 1
ATOM 785 C CA . SER A 1 98 ? 3.766 18.5 7.562 1 98.06 98 SER A CA 1
ATOM 786 C C . SER A 1 98 ? 2.818 19.5 6.926 1 98.06 98 SER A C 1
ATOM 788 O O . SER A 1 98 ? 2.404 20.469 7.57 1 98.06 98 SER A O 1
ATOM 790 N N . PHE A 1 99 ? 2.541 19.266 5.684 1 98.19 99 PHE A N 1
ATOM 791 C CA . PHE A 1 99 ? 1.573 20.109 4.992 1 98.19 99 PHE A CA 1
ATOM 792 C C . PHE A 1 99 ? 0.226 20.078 5.703 1 98.19 99 PHE A C 1
ATOM 794 O O . PHE A 1 99 ? -0.397 21.125 5.906 1 98.19 99 PHE A O 1
ATOM 801 N N . LEU A 1 100 ? -0.298 18.891 6.039 1 98.12 100 LEU A N 1
ATOM 802 C CA . LEU A 1 100 ? -1.596 18.75 6.691 1 98.12 100 LEU A CA 1
ATOM 803 C C . LEU A 1 100 ? -1.603 19.438 8.047 1 98.12 100 LEU A C 1
ATOM 805 O O . LEU A 1 100 ? -2.617 20.016 8.453 1 98.12 100 LEU A O 1
ATOM 809 N N . GLU A 1 101 ? -0.493 19.359 8.719 1 98 101 GLU A N 1
ATOM 810 C CA . GLU A 1 101 ? -0.373 20.047 10 1 98 101 GLU A CA 1
ATOM 811 C C . GLU A 1 101 ? -0.507 21.562 9.828 1 98 101 GLU A C 1
ATOM 813 O O . GLU A 1 101 ? -1.188 22.219 10.617 1 98 101 GLU A O 1
ATOM 818 N N . LEU A 1 102 ? 0.142 22.094 8.852 1 97.5 102 LEU A N 1
ATOM 819 C CA . LEU A 1 102 ? 0.024 23.516 8.547 1 97.5 102 LEU A CA 1
ATOM 820 C C . LEU A 1 102 ? -1.406 23.875 8.156 1 97.5 102 LEU A C 1
ATOM 822 O O . LEU A 1 102 ? -1.925 24.922 8.562 1 97.5 102 LEU A O 1
ATOM 826 N N . ARG A 1 103 ? -1.996 23 7.336 1 96.38 103 ARG A N 1
ATOM 827 C CA . ARG A 1 103 ? -3.389 23.172 6.938 1 96.38 103 ARG A CA 1
ATOM 828 C C . ARG A 1 103 ? -4.297 23.297 8.156 1 96.38 103 ARG A C 1
ATOM 830 O O . ARG A 1 103 ? -5.203 24.125 8.18 1 96.38 103 ARG A O 1
ATOM 837 N N . CYS A 1 104 ? -4.098 22.469 9.156 1 97 104 CYS A N 1
ATOM 838 C CA . CYS A 1 104 ? -4.867 22.5 10.391 1 97 104 CYS A CA 1
ATOM 839 C C . CYS A 1 104 ? -4.738 23.859 11.07 1 97 104 CYS A C 1
ATOM 841 O O . CYS A 1 104 ? -5.738 24.453 11.492 1 97 104 CYS A O 1
ATOM 843 N N . ILE A 1 105 ? -3.557 24.391 11.141 1 96.38 105 ILE A N 1
ATOM 844 C CA . ILE A 1 105 ? -3.293 25.688 11.766 1 96.38 105 ILE A CA 1
ATOM 845 C C . ILE A 1 105 ? -4.043 26.781 11.008 1 96.38 105 ILE A C 1
ATOM 847 O O . ILE A 1 105 ? -4.691 27.641 11.625 1 96.38 105 ILE A O 1
ATOM 851 N N . GLN A 1 106 ? -3.955 26.688 9.703 1 95.62 106 GLN A N 1
ATOM 852 C CA . GLN A 1 106 ? -4.609 27.688 8.852 1 95.62 106 GLN A CA 1
ATOM 853 C C . GLN A 1 106 ? -6.121 27.656 9.039 1 95.62 106 GLN A C 1
ATOM 855 O O . GLN A 1 106 ? -6.766 28.703 9.117 1 95.62 106 GLN A O 1
ATOM 860 N N . LEU A 1 107 ? -6.66 26.516 9.102 1 95.5 107 LEU A N 1
ATOM 861 C CA . LEU A 1 107 ? -8.102 26.359 9.234 1 95.5 107 LEU A CA 1
ATOM 862 C C . LEU A 1 107 ? -8.578 26.812 10.609 1 95.5 107 LEU A C 1
ATOM 864 O O . LEU A 1 107 ? -9.656 27.406 10.734 1 95.5 107 LEU A O 1
ATOM 868 N N . GLU A 1 108 ? -7.844 26.594 11.625 1 93.56 108 GLU A N 1
ATOM 869 C CA . GLU A 1 108 ? -8.172 27 12.984 1 93.56 108 GLU A CA 1
ATOM 870 C C . GLU A 1 108 ? -8.086 28.516 13.148 1 93.56 108 GLU A C 1
ATOM 872 O O . GLU A 1 108 ? -8.828 29.109 13.938 1 93.56 108 GLU A O 1
ATOM 877 N N . ALA A 1 109 ? -7.168 29.109 12.422 1 90.12 109 ALA A N 1
ATOM 878 C CA . ALA A 1 109 ? -7.012 30.562 12.461 1 90.12 109 ALA A CA 1
ATOM 879 C C . ALA A 1 109 ? -8.234 31.25 11.883 1 90.12 109 ALA A C 1
ATOM 881 O O . ALA A 1 109 ? -8.57 32.375 12.281 1 90.12 109 ALA A O 1
ATOM 882 N N . VAL A 1 110 ? -8.891 30.656 10.93 1 84.38 110 VAL A N 1
ATOM 883 C CA . VAL A 1 110 ? -10.07 31.25 10.281 1 84.38 110 VAL A CA 1
ATOM 884 C C . VAL A 1 110 ? -11.297 31.047 11.164 1 84.38 110 VAL A C 1
ATOM 886 O O . VAL A 1 110 ? -12.172 31.906 11.227 1 84.38 110 VAL A O 1
ATOM 889 N N . ILE A 1 111 ? -11.539 29.906 11.766 1 75.56 111 ILE A N 1
ATOM 890 C CA . ILE A 1 111 ? -12.688 29.609 12.625 1 75.56 111 ILE A CA 1
ATOM 891 C C . ILE A 1 111 ? -12.656 30.5 13.859 1 75.56 111 ILE A C 1
ATOM 893 O O . ILE A 1 111 ? -13.688 31.031 14.281 1 75.56 111 ILE A O 1
ATOM 897 N N . LYS A 1 112 ? -11.633 30.609 14.609 1 66 112 LYS A N 1
ATOM 898 C CA . LYS A 1 112 ? -11.578 31.469 15.789 1 66 112 LYS A CA 1
ATOM 899 C C . LYS A 1 112 ? -10.875 32.781 15.477 1 66 112 LYS A C 1
ATOM 901 O O . LYS A 1 112 ? -9.688 32.938 15.781 1 66 112 LYS A O 1
ATOM 906 N N . PRO A 1 113 ? -11.57 33.531 14.641 1 56.75 113 PRO A N 1
ATOM 907 C CA . PRO A 1 113 ? -10.867 34.781 14.469 1 56.75 113 PRO A CA 1
ATOM 908 C C . PRO A 1 113 ? -10.57 35.5 15.797 1 56.75 113 PRO A C 1
ATOM 910 O O . PRO A 1 113 ? -11.344 35.344 16.75 1 56.75 113 PRO A O 1
ATOM 913 N N . PRO A 1 114 ? -9.297 35.625 16.094 1 53.75 114 PRO A N 1
ATOM 914 C CA . PRO A 1 114 ? -9.023 36.281 17.375 1 53.75 114 PRO A CA 1
ATOM 915 C C . PRO A 1 114 ? -10.078 37.344 17.734 1 53.75 114 PRO A C 1
ATOM 917 O O . PRO A 1 114 ? -10.477 38.125 16.891 1 53.75 114 PRO A O 1
ATOM 920 N N . GLU A 1 115 ? -11.023 36.875 18.469 1 53.03 115 GLU A N 1
ATOM 921 C CA . GLU A 1 115 ? -11.875 37.906 19.016 1 53.03 115 GLU A CA 1
ATOM 922 C C . GLU A 1 115 ? -11.062 39.156 19.328 1 53.03 115 GLU A C 1
ATOM 924 O O . GLU A 1 115 ? -10.086 39.125 20.078 1 53.03 115 GLU A O 1
ATOM 929 N N . ILE A 1 116 ? -10.688 39.969 18.359 1 50.44 116 ILE A N 1
ATOM 930 C CA . ILE A 1 116 ? -10.18 41.281 18.75 1 50.44 116 ILE A CA 1
ATOM 931 C C . ILE A 1 116 ? -10.891 41.75 20.016 1 50.44 116 ILE A C 1
ATOM 933 O O . ILE A 1 116 ? -12.109 41.969 20 1 50.44 116 ILE A O 1
ATOM 937 N N . VAL A 1 117 ? -10.617 41.125 21.047 1 51.69 117 VAL A N 1
ATOM 938 C CA . VAL A 1 117 ? -11.055 41.625 22.344 1 51.69 117 VAL A CA 1
ATOM 939 C C . VAL A 1 117 ? -11.078 43.156 22.344 1 51.69 117 VAL A C 1
ATOM 941 O O . VAL A 1 117 ? -10.023 43.781 22.25 1 51.69 117 VAL A O 1
ATOM 944 N N . ALA A 1 118 ? -12 43.75 21.781 1 51.12 118 ALA A N 1
ATOM 945 C CA . ALA A 1 118 ? -12.234 45.188 22.047 1 51.12 118 ALA A CA 1
ATOM 946 C C . ALA A 1 118 ? -12.047 45.5 23.531 1 51.12 118 ALA A C 1
ATOM 948 O O . ALA A 1 118 ? -12.703 44.906 24.391 1 51.12 118 ALA A O 1
ATOM 949 N N . LYS A 1 119 ? -10.852 45.75 23.969 1 47.84 119 LYS A N 1
ATOM 950 C CA . LYS A 1 119 ? -10.625 46.312 25.297 1 47.84 119 LYS A CA 1
ATOM 951 C C . LYS A 1 119 ? -11.688 47.344 25.641 1 47.84 119 LYS A C 1
ATOM 953 O O . LYS A 1 119 ? -11.805 48.375 24.953 1 47.84 119 LYS A O 1
ATOM 958 N N . ASN A 1 120 ? -12.836 46.969 26.031 1 47.91 120 ASN A N 1
ATOM 959 C CA . ASN A 1 120 ? -13.742 47.938 26.641 1 47.91 120 ASN A CA 1
ATOM 960 C C . ASN A 1 120 ? -13.023 48.781 27.688 1 47.91 120 ASN A C 1
ATOM 962 O O . ASN A 1 120 ? -12.664 48.281 28.75 1 47.91 120 ASN A O 1
ATOM 966 N N . VAL A 1 121 ? -12.133 49.781 27.406 1 49.09 121 VAL A N 1
ATOM 967 C CA . VAL A 1 121 ? -11.586 50.75 28.328 1 49.09 121 VAL A CA 1
ATOM 968 C C . VAL A 1 121 ? -12.727 51.438 29.094 1 49.09 121 VAL A C 1
ATOM 970 O O . VAL A 1 121 ? -13.633 52 28.484 1 49.09 121 VAL A O 1
ATOM 973 N N . PRO A 1 122 ? -13.062 51.031 30.281 1 50.28 122 PRO A N 1
ATOM 974 C CA . PRO A 1 122 ? -14.055 51.75 31.078 1 50.28 122 PRO A CA 1
ATOM 975 C C . PRO A 1 122 ? -13.812 53.25 31.109 1 50.28 122 PRO A C 1
ATOM 977 O O . PRO A 1 122 ? -12.688 53.688 31.359 1 50.28 122 PRO A O 1
ATOM 980 N N . ILE A 1 123 ? -14.477 54.094 30.375 1 52.16 123 ILE A N 1
ATOM 981 C CA . ILE A 1 123 ? -14.461 55.562 30.469 1 52.16 123 ILE A CA 1
ATOM 982 C C . ILE A 1 123 ? -14.75 55.969 31.906 1 52.16 123 ILE A C 1
ATOM 984 O O . ILE A 1 123 ? -15.805 55.656 32.438 1 52.16 123 ILE A O 1
ATOM 988 N N . LYS A 1 124 ? -13.812 56.062 32.844 1 48.41 124 LYS A N 1
ATOM 989 C CA . LYS A 1 124 ? -13.961 56.688 34.156 1 48.41 124 LYS A CA 1
ATOM 990 C C . LYS A 1 124 ? -14.578 58.062 34.062 1 48.41 124 LYS A C 1
ATOM 992 O O . LYS A 1 124 ? -14.031 58.938 33.406 1 48.41 124 LYS A O 1
ATOM 997 N N . HIS A 1 125 ? -15.883 58.188 34.156 1 50.06 125 HIS A N 1
ATOM 998 C CA . HIS A 1 125 ? -16.562 59.469 34.312 1 50.06 125 HIS A CA 1
ATOM 999 C C . HIS A 1 125 ? -16.031 60.25 35.5 1 50.06 125 HIS A C 1
ATOM 1001 O O . HIS A 1 125 ? -16.031 59.75 36.625 1 50.06 125 HIS A O 1
ATOM 1007 N N . LYS A 1 126 ? -15.016 61.031 35.438 1 47.69 126 LYS A N 1
ATOM 1008 C CA . LYS A 1 126 ? -14.562 62 36.469 1 47.69 126 LYS A CA 1
ATOM 1009 C C . LYS A 1 126 ? -15.703 62.906 36.906 1 47.69 126 LYS A C 1
ATOM 1011 O O . LYS A 1 126 ? -16.281 63.625 36.062 1 47.69 126 LYS A O 1
ATOM 1016 N N . THR A 1 127 ? -16.531 62.562 37.875 1 47.91 127 THR A N 1
ATOM 1017 C CA . THR A 1 127 ? -17.469 63.469 38.531 1 47.91 127 THR A CA 1
ATOM 1018 C C . THR A 1 127 ? -16.75 64.688 39.062 1 47.91 127 THR A C 1
ATOM 1020 O O . THR A 1 127 ? -15.828 64.562 39.875 1 47.91 127 THR A O 1
ATOM 1023 N N . THR A 1 128 ? -16.578 65.75 38.344 1 44.03 128 THR A N 1
ATOM 1024 C CA . THR A 1 128 ? -16.172 67.062 38.812 1 44.03 128 THR A CA 1
ATOM 1025 C C . THR A 1 128 ? -17.125 67.625 39.875 1 44.03 128 THR A C 1
ATOM 1027 O O . THR A 1 128 ? -18.312 67.812 39.594 1 44.03 128 THR A O 1
ATOM 1030 N N . SER A 1 129 ? -17.094 67.125 41.125 1 49.47 129 SER A N 1
ATOM 1031 C CA . SER A 1 129 ? -17.766 67.75 42.25 1 49.47 129 SER A CA 1
ATOM 1032 C C . SER A 1 129 ? -17.469 69.25 42.344 1 49.47 129 SER A C 1
ATOM 1034 O O . SER A 1 129 ? -16.312 69.688 42.5 1 49.47 129 SER A O 1
ATOM 1036 N N . GLY A 1 130 ? -18.094 70.125 41.469 1 44.91 130 GLY A N 1
ATOM 1037 C CA . GLY A 1 130 ? -18.094 71.562 41.625 1 44.91 130 GLY A CA 1
ATOM 1038 C C . GLY A 1 130 ? -18.453 72 43.031 1 44.91 130 GLY A C 1
ATOM 1039 O O . GLY A 1 130 ? -19.484 71.625 43.594 1 44.91 130 GLY A O 1
ATOM 1040 N N . LEU A 1 131 ? -17.438 72.188 43.938 1 45.41 131 LEU A N 1
ATOM 1041 C CA . LEU A 1 131 ? -17.469 72.938 45.219 1 45.41 131 LEU A CA 1
ATOM 1042 C C . LEU A 1 131 ? -18.141 74.25 45.062 1 45.41 131 LEU A C 1
ATOM 1044 O O . LEU A 1 131 ? -17.562 75.188 44.5 1 45.41 131 LEU A O 1
ATOM 1048 N N . ILE A 1 132 ? -19.328 74.312 44.469 1 42.16 132 ILE A N 1
ATOM 1049 C CA . ILE A 1 132 ? -19.969 75.625 44.562 1 42.16 132 ILE A CA 1
ATOM 1050 C C . ILE A 1 132 ? -20.219 75.938 46.031 1 42.16 132 ILE A C 1
ATOM 1052 O O . ILE A 1 132 ? -20.953 75.25 46.719 1 42.16 132 ILE A O 1
ATOM 1056 N N . ASN A 1 133 ? -19.172 76.25 46.75 1 38.31 133 ASN A N 1
ATOM 1057 C CA . ASN A 1 133 ? -19.344 77 48 1 38.31 133 ASN A CA 1
ATOM 1058 C C . ASN A 1 133 ? -20.156 78.25 47.812 1 38.31 133 ASN A C 1
ATOM 1060 O O . ASN A 1 133 ? -19.719 79.188 47.094 1 38.31 133 ASN A O 1
ATOM 1064 N N . LEU A 1 134 ? -21.484 78.125 47.781 1 29.28 134 LEU A N 1
ATOM 1065 C CA . LEU A 1 134 ? -22.266 79.25 48.25 1 29.28 134 LEU A CA 1
ATOM 1066 C C . LEU A 1 134 ? -21.984 79.562 49.719 1 29.28 134 LEU A C 1
ATOM 1068 O O . LEU A 1 134 ? -21.906 78.625 50.531 1 29.28 134 LEU A O 1
ATOM 1072 N N . MET B 1 1 ? 27.922 15.031 -15.594 1 31.33 1 MET B N 1
ATOM 1073 C CA . MET B 1 1 ? 27.188 15.438 -14.406 1 31.33 1 MET B CA 1
ATOM 1074 C C . MET B 1 1 ? 25.781 15.891 -14.766 1 31.33 1 MET B C 1
ATOM 1076 O O . MET B 1 1 ? 25 16.266 -13.883 1 31.33 1 MET B O 1
ATOM 1080 N N . LYS B 1 2 ? 25.531 16.469 -15.969 1 37.53 2 LYS B N 1
ATOM 1081 C CA . LYS B 1 2 ? 24.344 17.078 -16.547 1 37.53 2 LYS B CA 1
ATOM 1082 C C . LYS B 1 2 ? 23.219 16.062 -16.688 1 37.53 2 LYS B C 1
ATOM 1084 O O . LYS B 1 2 ? 22.031 16.422 -16.625 1 37.53 2 LYS B O 1
ATOM 1089 N N . ALA B 1 3 ? 23.594 14.875 -17.219 1 40 3 ALA B N 1
ATOM 1090 C CA . ALA B 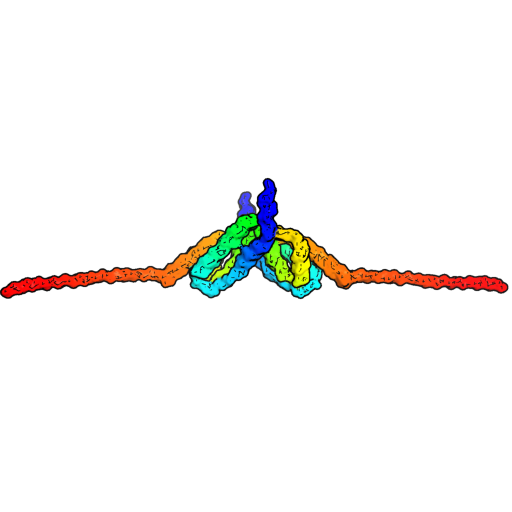1 3 ? 22.609 13.898 -17.688 1 40 3 ALA B CA 1
ATOM 1091 C C . ALA B 1 3 ? 21.719 13.414 -16.547 1 40 3 ALA B C 1
ATOM 1093 O O . ALA B 1 3 ? 20.594 12.977 -16.781 1 40 3 ALA B O 1
ATOM 1094 N N . LEU B 1 4 ? 22.344 13.172 -15.414 1 42.47 4 LEU B N 1
ATOM 1095 C CA . LEU B 1 4 ? 21.609 12.578 -14.297 1 42.47 4 LEU B CA 1
ATOM 1096 C C . LEU B 1 4 ? 20.5 13.508 -13.82 1 42.47 4 LEU B C 1
ATOM 1098 O O . LEU B 1 4 ? 19.562 13.07 -13.156 1 42.47 4 LEU B O 1
ATOM 1102 N N . GLU B 1 5 ? 20.656 14.75 -14.016 1 44.53 5 GLU B N 1
ATOM 1103 C CA . GLU B 1 5 ? 19.781 15.836 -13.555 1 44.53 5 GLU B CA 1
ATOM 1104 C C . GLU B 1 5 ? 18.453 15.844 -14.305 1 44.53 5 GLU B C 1
ATOM 1106 O O . GLU B 1 5 ? 17.438 16.312 -13.781 1 44.53 5 GLU B O 1
ATOM 1111 N N . VAL B 1 6 ? 18.531 15.609 -15.594 1 43.28 6 VAL B N 1
ATOM 1112 C CA . VAL B 1 6 ? 17.422 15.82 -16.516 1 43.28 6 VAL B CA 1
ATOM 1113 C C . VAL B 1 6 ? 16.328 14.789 -16.25 1 43.28 6 VAL B C 1
ATOM 1115 O O . VAL B 1 6 ? 15.164 15.023 -16.547 1 43.28 6 VAL B O 1
ATOM 1118 N N . LEU B 1 7 ? 16.766 13.594 -15.953 1 48.12 7 LEU B N 1
ATOM 1119 C CA . LEU B 1 7 ? 15.93 12.398 -15.977 1 48.12 7 LEU B CA 1
ATOM 1120 C C . LEU B 1 7 ? 14.805 12.5 -14.953 1 48.12 7 LEU B C 1
ATOM 1122 O O . LEU B 1 7 ? 13.945 11.617 -14.883 1 48.12 7 LEU B O 1
ATOM 1126 N N . ASN B 1 8 ? 15.008 13.484 -14.039 1 52.16 8 ASN B N 1
ATOM 1127 C CA . ASN B 1 8 ? 14.188 13.688 -12.852 1 52.16 8 ASN B CA 1
ATOM 1128 C C . ASN B 1 8 ? 12.891 14.406 -13.188 1 52.16 8 ASN B C 1
ATOM 1130 O O . ASN B 1 8 ? 12.203 14.914 -12.297 1 52.16 8 ASN B O 1
ATOM 1134 N N . GLU B 1 9 ? 12.789 14.578 -14.492 1 62.28 9 GLU B N 1
ATOM 1135 C CA . GLU B 1 9 ? 11.602 15.305 -14.93 1 62.28 9 GLU B CA 1
ATOM 1136 C C . GLU B 1 9 ? 10.375 14.398 -14.938 1 62.28 9 GLU B C 1
ATOM 1138 O O . GLU B 1 9 ? 10.414 13.289 -15.469 1 62.28 9 GLU B O 1
ATOM 1143 N N . ASN B 1 10 ? 9.602 14.438 -14.242 1 79.31 10 ASN B N 1
ATOM 1144 C CA . ASN B 1 10 ? 8.234 13.922 -14.219 1 79.31 10 ASN B CA 1
ATOM 1145 C C . ASN B 1 10 ? 8.141 12.633 -13.414 1 79.31 10 ASN B C 1
ATOM 1147 O O . ASN B 1 10 ? 7.332 11.758 -13.734 1 79.31 10 ASN B O 1
ATOM 1151 N N . THR B 1 11 ? 9.102 12.523 -12.57 1 90.81 11 THR B N 1
ATOM 1152 C CA . THR B 1 11 ? 9.164 11.297 -11.789 1 90.81 11 THR B CA 1
ATOM 1153 C C . THR B 1 11 ? 7.867 11.086 -11 1 90.81 11 THR B C 1
ATOM 1155 O O . THR B 1 11 ? 7.336 9.977 -10.961 1 90.81 11 THR B O 1
ATOM 1158 N N . ARG B 1 12 ? 7.312 12.125 -10.594 1 92.81 12 ARG B N 1
ATOM 1159 C CA . ARG B 1 12 ? 6.145 12.008 -9.719 1 92.81 12 ARG B CA 1
ATOM 1160 C C . ARG B 1 12 ? 4.953 11.438 -10.484 1 92.81 12 ARG B C 1
ATOM 1162 O O . ARG B 1 12 ? 4.379 10.43 -10.078 1 92.81 12 ARG B O 1
ATOM 1169 N N . PRO B 1 13 ? 4.645 12.039 -11.641 1 92.38 13 PRO B N 1
ATOM 1170 C CA . PRO B 1 13 ? 3.521 11.461 -12.383 1 92.38 13 PRO B CA 1
ATOM 1171 C C . PRO B 1 13 ? 3.756 10.008 -12.766 1 92.38 13 PRO B C 1
ATOM 1173 O O . PRO B 1 13 ? 2.818 9.203 -12.766 1 92.38 13 PRO B O 1
ATOM 1176 N N . LEU B 1 14 ? 4.957 9.648 -13.078 1 95.69 14 LEU B N 1
ATOM 1177 C CA . LEU B 1 14 ? 5.277 8.289 -13.484 1 95.69 14 LEU B CA 1
ATOM 1178 C C . LEU B 1 14 ? 5.113 7.316 -12.32 1 95.69 14 LEU B C 1
ATOM 1180 O O . LEU B 1 14 ? 4.523 6.242 -12.477 1 95.69 14 LEU B O 1
ATOM 1184 N N . VAL B 1 15 ? 5.613 7.723 -11.203 1 97.25 15 VAL B N 1
ATOM 1185 C CA . VAL B 1 15 ? 5.496 6.895 -10.008 1 97.25 15 VAL B CA 1
ATOM 1186 C C . VAL B 1 15 ? 4.027 6.762 -9.609 1 97.25 15 VAL B C 1
ATOM 1188 O O . VAL B 1 15 ? 3.553 5.664 -9.312 1 97.25 15 VAL B O 1
ATOM 1191 N N . ASP B 1 16 ? 3.348 7.832 -9.727 1 94.69 16 ASP B N 1
ATOM 1192 C CA . ASP B 1 16 ? 1.935 7.844 -9.359 1 94.69 16 ASP B CA 1
ATOM 1193 C C . ASP B 1 16 ? 1.13 6.895 -10.242 1 94.69 16 ASP B C 1
ATOM 1195 O O . ASP B 1 16 ? 0.269 6.164 -9.758 1 94.69 16 ASP B O 1
ATOM 1199 N N . ILE B 1 17 ? 1.426 6.91 -11.484 1 96.38 17 ILE B N 1
ATOM 1200 C CA . ILE B 1 17 ? 0.694 6.062 -12.422 1 96.38 17 ILE B CA 1
ATOM 1201 C C . ILE B 1 17 ? 0.978 4.594 -12.117 1 96.38 17 ILE B C 1
ATOM 1203 O O . ILE B 1 17 ? 0.069 3.762 -12.141 1 96.38 17 ILE B O 1
ATOM 1207 N N . GLN B 1 18 ? 2.223 4.277 -11.852 1 97.88 18 GLN B N 1
ATOM 1208 C CA . GLN B 1 18 ? 2.584 2.893 -11.57 1 97.88 18 GLN B CA 1
ATOM 1209 C C . GLN B 1 18 ? 1.894 2.396 -10.297 1 97.88 18 GLN B C 1
ATOM 1211 O O . GLN B 1 18 ? 1.339 1.296 -10.281 1 97.88 18 GLN B O 1
ATOM 1216 N N . ILE B 1 19 ? 1.9 3.186 -9.281 1 97.88 19 ILE B N 1
ATOM 1217 C CA . ILE B 1 19 ? 1.288 2.822 -8.008 1 97.88 19 ILE B CA 1
ATOM 1218 C C . ILE B 1 19 ? -0.223 2.691 -8.18 1 97.88 19 ILE B C 1
ATOM 1220 O O . ILE B 1 19 ? -0.824 1.714 -7.723 1 97.88 19 ILE B O 1
ATOM 1224 N N . ALA B 1 20 ? -0.852 3.646 -8.875 1 96.75 20 ALA B N 1
ATOM 1225 C CA . ALA B 1 20 ? -2.293 3.631 -9.109 1 96.75 20 ALA B CA 1
ATOM 1226 C C . ALA B 1 20 ? -2.715 2.365 -9.852 1 96.75 20 ALA B C 1
ATOM 1228 O O . ALA B 1 20 ? -3.74 1.762 -9.523 1 96.75 20 ALA B O 1
ATOM 1229 N N . GLU B 1 21 ? -1.957 1.979 -10.781 1 96.94 21 GLU B N 1
ATOM 1230 C CA . GLU B 1 21 ? -2.287 0.81 -11.586 1 96.94 21 GLU B CA 1
ATOM 1231 C C . GLU B 1 21 ? -2.225 -0.47 -10.758 1 96.94 21 GLU B C 1
ATOM 1233 O O . GLU B 1 21 ? -3.025 -1.386 -10.961 1 96.94 21 GLU B O 1
ATOM 1238 N N . ILE B 1 22 ? -1.294 -0.521 -9.828 1 97.12 22 ILE B N 1
ATOM 1239 C CA . ILE B 1 22 ? -1.176 -1.694 -8.969 1 97.12 22 ILE B CA 1
ATOM 1240 C C . ILE B 1 22 ? -2.367 -1.758 -8.016 1 97.12 22 ILE B C 1
ATOM 1242 O O . ILE B 1 22 ? -3.004 -2.805 -7.879 1 97.12 22 ILE B O 1
ATOM 1246 N N . ILE B 1 23 ? -2.664 -0.647 -7.422 1 93.5 23 ILE B N 1
ATOM 1247 C CA . ILE B 1 23 ? -3.693 -0.584 -6.391 1 93.5 23 ILE B CA 1
ATOM 1248 C C . ILE B 1 23 ? -5.07 -0.756 -7.027 1 93.5 23 ILE B C 1
ATOM 1250 O O . ILE B 1 23 ? -5.992 -1.278 -6.398 1 93.5 23 ILE B O 1
ATOM 1254 N N . SER B 1 24 ? -5.223 -0.387 -8.289 1 93.12 24 SER B N 1
ATOM 1255 C CA . SER B 1 24 ? -6.531 -0.361 -8.93 1 93.12 24 SER B CA 1
ATOM 1256 C C . SER B 1 24 ? -6.777 -1.629 -9.742 1 93.12 24 SER B C 1
ATOM 1258 O O . SER B 1 24 ? -7.75 -1.712 -10.492 1 93.12 24 SER B O 1
ATOM 1260 N N . ILE B 1 25 ? -5.922 -2.533 -9.609 1 95.69 25 ILE B N 1
ATOM 1261 C CA . ILE B 1 25 ? -6.129 -3.797 -10.312 1 95.69 25 ILE B CA 1
ATOM 1262 C C . ILE B 1 25 ? -7.531 -4.324 -10.023 1 95.69 25 ILE B C 1
ATOM 1264 O O . ILE B 1 25 ? -7.996 -4.27 -8.883 1 95.69 25 ILE B O 1
ATOM 1268 N N . ASN B 1 26 ? -8.125 -4.844 -11.047 1 94.12 26 ASN B N 1
ATOM 1269 C CA . ASN B 1 26 ? -9.492 -5.324 -10.906 1 94.12 26 ASN B CA 1
ATOM 1270 C C . ASN B 1 26 ? -9.547 -6.652 -10.156 1 94.12 26 ASN B C 1
ATOM 1272 O O . ASN B 1 26 ? -8.672 -7.504 -10.32 1 94.12 26 ASN B O 1
ATOM 1276 N N . LYS B 1 27 ? -10.578 -6.785 -9.422 1 96.19 27 LYS B N 1
ATOM 1277 C CA . LYS B 1 27 ? -10.828 -8.047 -8.727 1 96.19 27 LYS B CA 1
ATOM 1278 C C . LYS B 1 27 ? -11.188 -9.156 -9.719 1 96.19 27 LYS B C 1
ATOM 1280 O O . LYS B 1 27 ? -11.945 -8.93 -10.664 1 96.19 27 LYS B O 1
ATOM 1285 N N . LEU B 1 28 ? -10.602 -10.266 -9.445 1 96.56 28 LEU B N 1
ATOM 1286 C CA . LEU B 1 28 ? -10.945 -11.453 -10.211 1 96.56 28 LEU B CA 1
ATOM 1287 C C . LEU B 1 28 ? -12.078 -12.227 -9.547 1 96.56 28 LEU B C 1
ATOM 1289 O O . LEU B 1 28 ? -11.969 -12.609 -8.375 1 96.56 28 LEU B O 1
ATOM 1293 N N . ASN B 1 29 ? -13.141 -12.477 -10.203 1 93.38 29 ASN B N 1
ATOM 1294 C CA . ASN B 1 29 ? -14.312 -13.078 -9.57 1 93.38 29 ASN B CA 1
ATOM 1295 C C . ASN B 1 29 ? -14.414 -14.57 -9.875 1 93.38 29 ASN B C 1
ATOM 1297 O O . ASN B 1 29 ? -15.281 -15.266 -9.344 1 93.38 29 ASN B O 1
ATOM 1301 N N . SER B 1 30 ? -13.57 -15.031 -10.742 1 93.31 30 SER B N 1
ATOM 1302 C CA . SER B 1 30 ? -13.594 -16.453 -11.078 1 93.31 30 SER B CA 1
ATOM 1303 C C . SER B 1 30 ? -12.188 -17.016 -11.219 1 93.31 30 SER B C 1
ATOM 1305 O O . SER B 1 30 ? -11.227 -16.25 -11.406 1 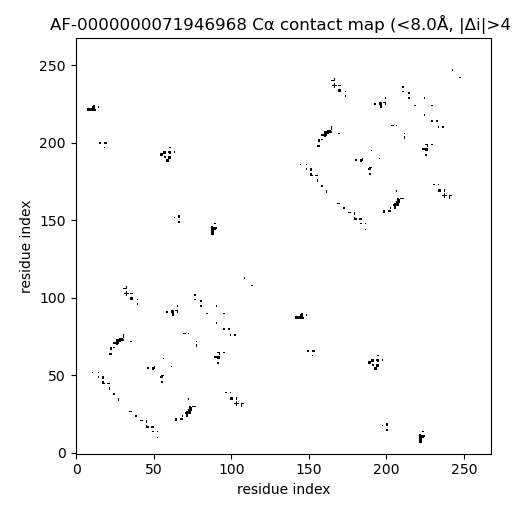93.31 30 SER B O 1
ATOM 1307 N N . GLU B 1 31 ? -12.266 -18.344 -11.078 1 94.38 31 GLU B N 1
ATOM 1308 C CA . GLU B 1 31 ? -11.008 -19.047 -11.305 1 94.38 31 GLU B CA 1
ATOM 1309 C C . GLU B 1 31 ? -10.656 -19.094 -12.789 1 94.38 31 GLU B C 1
ATOM 1311 O O . GLU B 1 31 ? -11.125 -19.953 -13.516 1 94.38 31 GLU B O 1
ATOM 1316 N N . ASN B 1 32 ? -9.867 -18.156 -13.234 1 94.81 32 ASN B N 1
ATOM 1317 C CA . ASN B 1 32 ? -9.461 -18.047 -14.625 1 94.81 32 ASN B CA 1
ATOM 1318 C C . ASN B 1 32 ? -7.949 -17.891 -14.766 1 94.81 32 ASN B C 1
ATOM 1320 O O . ASN B 1 32 ? -7.402 -16.812 -14.492 1 94.81 32 ASN B O 1
ATOM 1324 N N . PRO B 1 33 ? -7.309 -19.016 -15.164 1 96.31 33 PRO B N 1
ATOM 1325 C CA . PRO B 1 33 ? -5.844 -18.984 -15.211 1 96.31 33 PRO B CA 1
ATOM 1326 C C . PRO B 1 33 ? -5.305 -17.844 -16.078 1 96.31 33 PRO B C 1
ATOM 1328 O O . PRO B 1 33 ? -4.277 -17.25 -15.758 1 96.31 33 PRO B O 1
ATOM 1331 N N . SER B 1 34 ? -5.91 -17.531 -17.188 1 96.25 34 SER B N 1
ATOM 1332 C CA . SER B 1 34 ? -5.465 -16.453 -18.078 1 96.25 34 SER B CA 1
ATOM 1333 C C . SER B 1 34 ? -5.527 -15.094 -17.375 1 96.25 34 SER B C 1
ATOM 1335 O O . SER B 1 34 ? -4.621 -14.273 -17.516 1 96.25 34 SER B O 1
ATOM 1337 N N . GLN B 1 35 ? -6.551 -14.875 -16.609 1 97.06 35 GLN B N 1
ATOM 1338 C CA . GLN B 1 35 ? -6.703 -13.617 -15.883 1 97.06 35 GLN B CA 1
ATOM 1339 C C . GLN B 1 35 ? -5.688 -13.508 -14.742 1 97.06 35 GLN B C 1
ATOM 1341 O O . GLN B 1 35 ? -5.148 -12.43 -14.484 1 97.06 35 GLN B O 1
ATOM 1346 N N . ILE B 1 36 ? -5.473 -14.594 -14.141 1 97.56 36 ILE B N 1
ATOM 1347 C CA . ILE B 1 36 ? -4.48 -14.617 -13.07 1 97.56 36 ILE B CA 1
ATOM 1348 C C . ILE B 1 36 ? -3.102 -14.297 -13.641 1 97.56 36 ILE B C 1
ATOM 1350 O O . ILE B 1 36 ? -2.379 -13.453 -13.094 1 97.56 36 ILE B O 1
ATOM 1354 N N . ARG B 1 37 ? -2.76 -14.922 -14.727 1 97.19 37 ARG B N 1
ATOM 1355 C CA . ARG B 1 37 ? -1.475 -14.672 -15.375 1 97.19 37 ARG B CA 1
ATOM 1356 C C . ARG B 1 37 ? -1.346 -13.211 -15.789 1 97.19 37 ARG B C 1
ATOM 1358 O O . ARG B 1 37 ? -0.294 -12.594 -15.602 1 97.19 37 ARG B O 1
ATOM 1365 N N . SER B 1 38 ? -2.404 -12.719 -16.375 1 97.44 38 SER B N 1
ATOM 1366 C CA . SER B 1 38 ? -2.404 -11.32 -16.797 1 97.44 38 SER B CA 1
ATOM 1367 C C . SER B 1 38 ? -2.168 -10.383 -15.617 1 97.44 38 SER B C 1
ATOM 1369 O O . SER B 1 38 ? -1.448 -9.391 -15.734 1 97.44 38 SER B O 1
ATOM 1371 N N . THR B 1 39 ? -2.828 -10.711 -14.531 1 97.62 39 THR B N 1
ATOM 1372 C CA . THR B 1 39 ? -2.654 -9.922 -13.32 1 97.62 39 THR B CA 1
ATOM 1373 C C . THR B 1 39 ? -1.203 -9.961 -12.852 1 97.62 39 THR B C 1
ATOM 1375 O O . THR B 1 39 ? -0.614 -8.922 -12.547 1 97.62 39 THR B O 1
ATOM 1378 N N . ILE B 1 40 ? -0.621 -11.117 -12.852 1 97.88 40 ILE B N 1
ATOM 1379 C CA . ILE B 1 40 ? 0.767 -11.305 -12.438 1 97.88 40 ILE B CA 1
ATOM 1380 C C . ILE B 1 40 ? 1.684 -10.477 -13.336 1 97.88 40 ILE B C 1
ATOM 1382 O O . ILE B 1 40 ? 2.555 -9.75 -12.844 1 97.88 40 ILE B O 1
ATOM 1386 N N . ASP B 1 41 ? 1.479 -10.578 -14.625 1 97.94 41 ASP B N 1
ATOM 1387 C CA . ASP B 1 41 ? 2.301 -9.867 -15.594 1 97.94 41 ASP B CA 1
ATOM 1388 C C . ASP B 1 41 ? 2.203 -8.352 -15.383 1 97.94 41 ASP B C 1
ATOM 1390 O O . ASP B 1 41 ? 3.211 -7.648 -15.453 1 97.94 41 ASP B O 1
ATOM 1394 N N . LYS B 1 42 ? 1.044 -7.875 -15.18 1 97.81 42 LYS B N 1
ATOM 1395 C CA . LYS B 1 42 ? 0.826 -6.449 -14.945 1 97.81 42 LYS B CA 1
ATOM 1396 C C . LYS B 1 42 ? 1.573 -5.977 -13.703 1 97.81 42 LYS B C 1
ATOM 1398 O O . LYS B 1 42 ? 2.268 -4.957 -13.742 1 97.81 42 LYS B O 1
ATOM 1403 N N . VAL B 1 43 ? 1.413 -6.711 -12.625 1 98.06 43 VAL B N 1
ATOM 1404 C CA . VAL B 1 43 ? 2.061 -6.34 -11.375 1 98.06 43 VAL B CA 1
ATOM 1405 C C . VAL B 1 43 ? 3.576 -6.316 -11.562 1 98.06 43 VAL B C 1
ATOM 1407 O O . VAL B 1 43 ? 4.242 -5.363 -11.156 1 98.06 43 VAL B O 1
ATOM 1410 N N . ARG B 1 44 ? 4.121 -7.32 -12.188 1 98.19 44 ARG B N 1
ATOM 1411 C CA . ARG B 1 44 ? 5.559 -7.406 -12.422 1 98.19 44 ARG B CA 1
ATOM 1412 C C . ARG B 1 44 ? 6.051 -6.234 -13.266 1 98.19 44 ARG B C 1
ATOM 1414 O O . ARG B 1 44 ? 7.117 -5.68 -13.008 1 98.19 44 ARG B O 1
ATOM 1421 N N . ASN B 1 45 ? 5.305 -5.902 -14.266 1 98.31 45 ASN B N 1
ATOM 1422 C CA . ASN B 1 45 ? 5.672 -4.793 -15.141 1 98.31 45 ASN B CA 1
ATOM 1423 C C . ASN B 1 45 ? 5.723 -3.473 -14.375 1 98.31 45 ASN B C 1
ATOM 1425 O O . ASN B 1 45 ? 6.668 -2.699 -14.531 1 98.31 45 ASN B O 1
ATOM 1429 N N . HIS B 1 46 ? 4.707 -3.227 -13.586 1 98.31 46 HIS B N 1
ATOM 1430 C CA . HIS B 1 46 ? 4.664 -1.989 -12.812 1 98.31 46 HIS B CA 1
ATOM 1431 C C . HIS B 1 46 ? 5.773 -1.952 -11.766 1 98.31 46 HIS B C 1
ATOM 1433 O O . HIS B 1 46 ? 6.383 -0.906 -11.539 1 98.31 46 HIS B O 1
ATOM 1439 N N . LEU B 1 47 ? 6.094 -3.096 -11.156 1 98.31 47 LEU B N 1
ATOM 1440 C CA . LEU B 1 47 ? 7.18 -3.162 -10.18 1 98.31 47 LEU B CA 1
ATOM 1441 C C . LEU B 1 47 ? 8.523 -2.908 -10.852 1 98.31 47 LEU B C 1
ATOM 1443 O O . LEU B 1 47 ? 9.398 -2.256 -10.273 1 98.31 47 LEU B O 1
ATOM 1447 N N . ARG B 1 48 ? 8.719 -3.439 -12 1 98.38 48 ARG B N 1
ATOM 1448 C CA . ARG B 1 48 ? 9.938 -3.191 -12.758 1 98.38 48 ARG B CA 1
ATOM 1449 C C . ARG B 1 48 ? 10.078 -1.712 -13.102 1 98.38 48 ARG B C 1
ATOM 1451 O O . ARG B 1 48 ? 11.164 -1.142 -12.984 1 98.38 48 ARG B O 1
ATOM 1458 N N . SER B 1 49 ? 8.992 -1.083 -13.578 1 98 49 SER B N 1
ATOM 1459 C CA . SER B 1 49 ? 8.992 0.341 -13.891 1 98 49 SER B CA 1
ATOM 1460 C C . SER B 1 49 ? 9.352 1.182 -12.672 1 98 49 SER B C 1
ATOM 1462 O O . SER B 1 49 ? 10.156 2.115 -12.766 1 98 49 SER B O 1
ATOM 1464 N N . LEU B 1 50 ? 8.812 0.811 -11.539 1 98 50 LEU B N 1
ATOM 1465 C CA . LEU B 1 50 ? 9.102 1.514 -10.297 1 98 50 LEU B CA 1
ATOM 1466 C C . LEU B 1 50 ? 10.57 1.364 -9.922 1 98 50 LEU B C 1
ATOM 1468 O O . LEU B 1 50 ? 11.211 2.334 -9.516 1 98 50 LEU B O 1
ATOM 1472 N N . LYS B 1 51 ? 11.039 0.167 -10.047 1 97.81 51 LYS B N 1
ATOM 1473 C CA . LYS B 1 51 ? 12.445 -0.085 -9.758 1 97.81 51 LYS B CA 1
ATOM 1474 C C . LYS B 1 51 ? 13.352 0.784 -10.625 1 97.81 51 LYS B C 1
ATOM 1476 O O . LYS B 1 51 ? 14.352 1.328 -10.148 1 97.81 51 LYS B O 1
ATOM 1481 N N . ASN B 1 52 ? 13.039 0.94 -11.867 1 96.44 52 ASN B N 1
ATOM 1482 C CA . ASN B 1 52 ? 13.812 1.758 -12.797 1 96.44 52 ASN B CA 1
ATOM 1483 C C . ASN B 1 52 ? 13.781 3.232 -12.406 1 96.44 52 ASN B C 1
ATOM 1485 O O . ASN B 1 52 ? 14.656 4.004 -12.805 1 96.44 52 ASN B O 1
ATOM 1489 N N . LEU B 1 53 ? 12.758 3.629 -11.688 1 95.5 53 LEU B N 1
ATOM 1490 C CA . LEU B 1 53 ? 12.625 4.996 -11.195 1 95.5 53 LEU B CA 1
ATOM 1491 C C . LEU B 1 53 ? 13.211 5.133 -9.797 1 95.5 53 LEU B C 1
ATOM 1493 O O . LEU B 1 53 ? 13.008 6.148 -9.125 1 95.5 53 LEU B O 1
ATOM 1497 N N . ASN B 1 54 ? 13.828 4.023 -9.281 1 95.88 54 ASN B N 1
ATOM 1498 C CA . ASN B 1 54 ? 14.516 3.969 -7.992 1 95.88 54 ASN B CA 1
ATOM 1499 C C . ASN B 1 54 ? 13.531 3.824 -6.836 1 95.88 54 ASN B C 1
ATOM 1501 O O . ASN B 1 54 ? 13.781 4.312 -5.734 1 95.88 54 ASN B O 1
ATOM 1505 N N . PHE B 1 55 ? 12.406 3.271 -7.078 1 97.94 55 PHE B N 1
ATOM 1506 C CA . PHE B 1 55 ? 11.43 2.865 -6.074 1 97.94 55 PHE B CA 1
ATOM 1507 C C . PHE B 1 55 ? 11.352 1.346 -5.98 1 97.94 55 PHE B C 1
ATOM 1509 O O . PHE B 1 55 ? 10.516 0.721 -6.637 1 97.94 55 PHE B O 1
ATOM 1516 N N . GLU B 1 56 ? 12.172 0.887 -5.137 1 97.81 56 GLU B N 1
ATOM 1517 C CA . GLU B 1 56 ? 12.336 -0.561 -5.043 1 97.81 56 GLU B CA 1
ATOM 1518 C C . GLU B 1 56 ? 11.547 -1.128 -3.863 1 97.81 56 GLU B C 1
ATOM 1520 O O . GLU B 1 56 ? 11.32 -0.433 -2.869 1 97.81 56 GLU B O 1
ATOM 1525 N N . LEU B 1 57 ? 11.258 -2.357 -3.961 1 98.19 57 LEU B N 1
ATOM 1526 C CA . LEU B 1 57 ? 10.531 -3.062 -2.914 1 98.19 57 LEU B CA 1
ATOM 1527 C C . LEU B 1 57 ? 11.367 -3.168 -1.645 1 98.19 57 LEU B C 1
ATOM 1529 O O . LEU B 1 57 ? 12.586 -3.311 -1.712 1 98.19 57 LEU B O 1
ATOM 1533 N N . ASN B 1 58 ? 10.773 -3.023 -0.541 1 98 58 ASN B N 1
ATOM 1534 C CA . ASN B 1 58 ? 11.242 -3.398 0.788 1 98 58 ASN B CA 1
ATOM 1535 C C . ASN B 1 58 ? 10.188 -4.18 1.561 1 98 58 ASN B C 1
ATOM 1537 O O . ASN B 1 58 ? 9.094 -4.43 1.048 1 98 58 ASN B O 1
ATOM 1541 N N . PRO B 1 59 ? 10.414 -4.621 2.713 1 97.5 59 PRO B N 1
ATOM 1542 C CA . PRO B 1 59 ? 9.445 -5.453 3.424 1 97.5 59 PRO B CA 1
ATOM 1543 C C . PRO B 1 59 ? 8.078 -4.781 3.564 1 97.5 59 PRO B C 1
ATOM 1545 O O . PRO B 1 59 ? 7.047 -5.43 3.395 1 97.5 59 PRO B O 1
ATOM 1548 N N . LEU B 1 60 ? 8.055 -3.494 3.828 1 98.31 60 LEU B N 1
ATOM 1549 C CA . LEU B 1 60 ? 6.777 -2.826 4.027 1 98.31 60 LEU B CA 1
ATOM 1550 C C . LEU B 1 60 ? 6.043 -2.648 2.701 1 98.31 60 LEU B C 1
ATOM 1552 O O . LEU B 1 60 ? 4.855 -2.957 2.598 1 98.31 60 LEU B O 1
ATOM 1556 N N . SER B 1 61 ? 6.723 -2.131 1.692 1 98.56 61 SER B N 1
ATOM 1557 C CA . SER B 1 61 ? 6.055 -1.984 0.404 1 98.56 61 SER B CA 1
ATOM 1558 C C . SE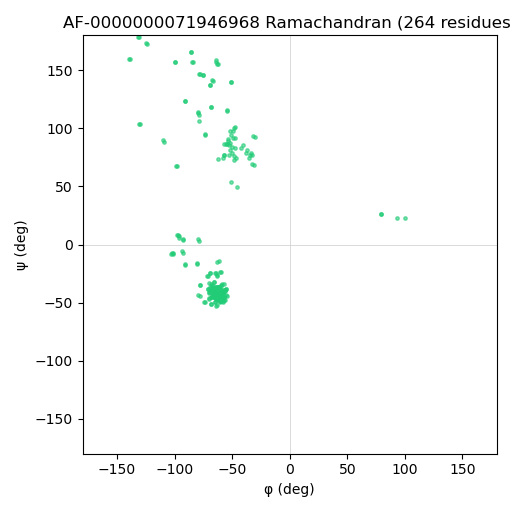R B 1 61 ? 5.617 -3.338 -0.149 1 98.56 61 SER B C 1
ATOM 1560 O O . SER B 1 61 ? 4.559 -3.449 -0.769 1 98.56 61 SER B O 1
ATOM 1562 N N . ASP B 1 62 ? 6.438 -4.324 0.093 1 98.44 62 ASP B N 1
ATOM 1563 C CA . ASP B 1 62 ? 6.105 -5.695 -0.28 1 98.44 62 ASP B CA 1
ATOM 1564 C C . ASP B 1 62 ? 4.812 -6.148 0.396 1 98.44 62 ASP B C 1
ATOM 1566 O O . ASP B 1 62 ? 3.904 -6.652 -0.267 1 98.44 62 ASP B O 1
ATOM 1570 N N . ALA B 1 63 ? 4.691 -5.91 1.638 1 97.88 63 ALA B N 1
ATOM 1571 C CA . ALA B 1 63 ? 3.525 -6.305 2.426 1 97.88 63 ALA B CA 1
ATOM 1572 C C . ALA B 1 63 ? 2.285 -5.523 1.999 1 97.88 63 ALA B C 1
ATOM 1574 O O . ALA B 1 63 ? 1.181 -6.066 1.966 1 97.88 63 ALA B O 1
ATOM 1575 N N . ILE B 1 64 ? 2.418 -4.266 1.695 1 98.19 64 ILE B N 1
ATOM 1576 C CA . ILE B 1 64 ? 1.293 -3.43 1.288 1 98.19 64 ILE B CA 1
ATOM 1577 C C . ILE B 1 64 ? 0.727 -3.938 -0.037 1 98.19 64 ILE B C 1
ATOM 1579 O O . ILE B 1 64 ? -0.485 -4.121 -0.172 1 98.19 64 ILE B O 1
ATOM 1583 N N . ILE B 1 65 ? 1.598 -4.152 -0.981 1 98.25 65 ILE B N 1
ATOM 1584 C CA . ILE B 1 65 ? 1.163 -4.602 -2.299 1 98.25 65 ILE B CA 1
ATOM 1585 C C . ILE B 1 65 ? 0.542 -5.992 -2.188 1 98.25 65 ILE B C 1
ATOM 1587 O O . ILE B 1 65 ? -0.482 -6.277 -2.812 1 98.25 65 ILE B O 1
ATOM 1591 N N . LEU B 1 66 ? 1.166 -6.848 -1.381 1 97.88 66 LEU B N 1
ATOM 1592 C CA . LEU B 1 66 ? 0.607 -8.172 -1.12 1 97.88 66 LEU B CA 1
ATOM 1593 C C . LEU B 1 66 ? -0.8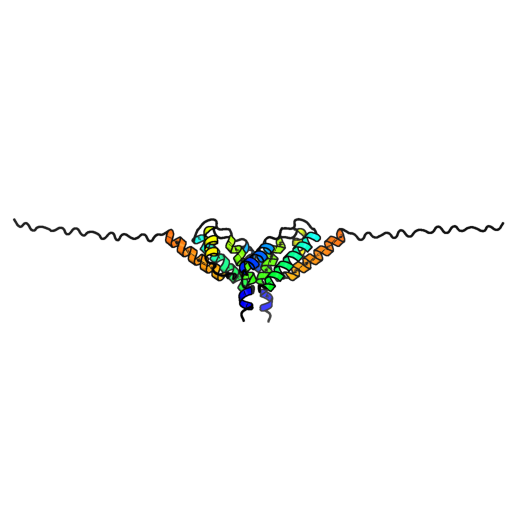09 -8.062 -0.564 1 97.88 66 LEU B C 1
ATOM 1595 O O . LEU B 1 66 ? -1.713 -8.773 -1.013 1 97.88 66 LEU B O 1
ATOM 1599 N N . HIS B 1 67 ? -0.973 -7.211 0.407 1 95.19 67 HIS B N 1
ATOM 1600 C CA . HIS B 1 67 ? -2.283 -6.98 1.006 1 95.19 67 HIS B CA 1
ATOM 1601 C C . HIS B 1 67 ? -3.299 -6.547 -0.045 1 95.19 67 HIS B C 1
ATOM 1603 O O . HIS B 1 67 ? -4.406 -7.082 -0.101 1 95.19 67 HIS B O 1
ATOM 1609 N N . ALA B 1 68 ? -2.959 -5.684 -0.858 1 94.38 68 ALA B N 1
ATOM 1610 C CA . ALA B 1 68 ? -3.85 -5.164 -1.893 1 94.38 68 ALA B CA 1
ATOM 1611 C C . ALA B 1 68 ? -4.195 -6.246 -2.91 1 94.38 68 ALA B C 1
ATOM 1613 O O . ALA B 1 68 ? -5.355 -6.387 -3.311 1 94.38 68 ALA B O 1
ATOM 1614 N N . LEU B 1 69 ? -3.252 -7.012 -3.297 1 96.25 69 LEU B N 1
ATOM 1615 C CA . LEU B 1 69 ? -3.408 -7.984 -4.371 1 96.25 69 LEU B CA 1
ATOM 1616 C C . LEU B 1 69 ? -4.156 -9.219 -3.879 1 96.25 69 LEU B C 1
ATOM 1618 O O . LEU B 1 69 ? -4.891 -9.852 -4.645 1 96.25 69 LEU B O 1
ATOM 1622 N N . SER B 1 70 ? -3.914 -9.594 -2.605 1 94.62 70 SER B N 1
ATOM 1623 C CA . SER B 1 70 ? -4.488 -10.82 -2.068 1 94.62 70 SER B CA 1
ATOM 1624 C C . SER B 1 70 ? -6.012 -10.789 -2.113 1 94.62 70 SER B C 1
ATOM 1626 O O . SER B 1 70 ? -6.656 -11.828 -2.244 1 94.62 70 SER B O 1
ATOM 1628 N N . TYR B 1 71 ? -6.59 -9.609 -2.137 1 90.56 71 TYR B N 1
ATOM 1629 C CA . TYR B 1 71 ? -8.039 -9.461 -2.146 1 90.56 71 TYR B CA 1
ATOM 1630 C C . TYR B 1 71 ? -8.57 -9.359 -3.572 1 90.56 71 TYR B C 1
ATOM 1632 O O . TYR B 1 71 ? -9.781 -9.414 -3.797 1 90.56 71 TYR B O 1
ATOM 1640 N N . LYS B 1 72 ? -7.691 -9.281 -4.48 1 94.62 72 LYS B N 1
ATOM 1641 C CA . LYS B 1 72 ? -8.102 -9.086 -5.871 1 94.62 72 LYS B CA 1
ATOM 1642 C C . LYS B 1 72 ? -8.297 -10.422 -6.578 1 94.62 72 LYS B C 1
ATOM 1644 O O . LYS B 1 72 ? -8.906 -10.484 -7.648 1 94.62 72 LYS B O 1
ATOM 1649 N N . VAL B 1 73 ? -7.793 -11.445 -6.055 1 96.5 73 VAL B N 1
ATOM 1650 C CA . VAL B 1 73 ? -7.93 -12.75 -6.699 1 96.5 73 VAL B CA 1
ATOM 1651 C C . VAL B 1 73 ? -9.25 -13.398 -6.285 1 96.5 73 VAL B C 1
ATOM 1653 O O . VAL B 1 73 ? -9.922 -12.922 -5.363 1 96.5 73 VAL B O 1
ATOM 1656 N N . ASP B 1 74 ? -9.609 -14.406 -7.016 1 96.56 74 ASP B N 1
ATOM 1657 C CA . ASP B 1 74 ? -10.867 -15.094 -6.746 1 96.56 74 ASP B CA 1
ATOM 1658 C C . ASP B 1 74 ? -10.859 -15.734 -5.359 1 96.56 74 ASP B C 1
ATOM 1660 O O . ASP B 1 74 ? -9.805 -16.078 -4.832 1 96.56 74 ASP B O 1
ATOM 1664 N N . LYS B 1 75 ? -12.055 -15.938 -4.801 1 96.38 75 LYS B N 1
ATOM 1665 C CA . LYS B 1 75 ? -12.234 -16.375 -3.422 1 96.38 75 LYS B CA 1
ATOM 1666 C C . LYS B 1 75 ? -11.523 -17.703 -3.174 1 96.38 75 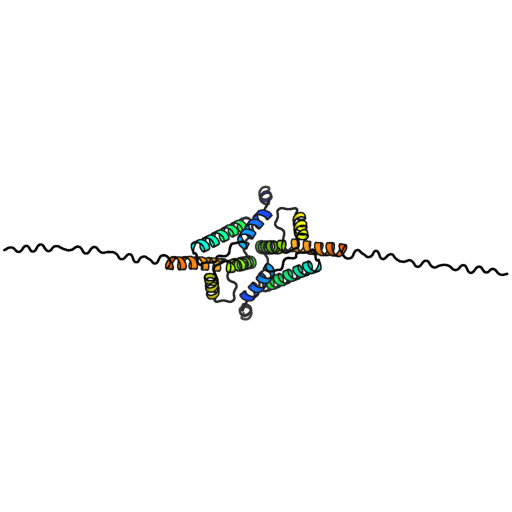LYS B C 1
ATOM 1668 O O . LYS B 1 75 ? -10.922 -17.906 -2.115 1 96.38 75 LYS B O 1
ATOM 1673 N N . GLU B 1 76 ? -11.602 -18.547 -4.102 1 96.62 76 GLU B N 1
ATOM 1674 C CA . GLU B 1 76 ? -10.992 -19.859 -3.926 1 96.62 76 GLU B CA 1
ATOM 1675 C C . GLU B 1 76 ? -9.469 -19.766 -3.863 1 96.62 76 GLU B C 1
ATOM 1677 O O . GLU B 1 76 ? -8.828 -20.406 -3.021 1 96.62 76 GLU B O 1
ATOM 1682 N N . SER B 1 77 ? -8.883 -19 -4.754 1 97.06 77 SER B N 1
ATOM 1683 C CA . SER B 1 77 ? -7.441 -18.797 -4.734 1 97.06 77 SER B CA 1
ATOM 1684 C C . SER B 1 77 ? -6.996 -18.109 -3.445 1 97.06 77 SER B C 1
ATOM 1686 O O . SER B 1 77 ? -5.945 -18.438 -2.893 1 97.06 77 SER B O 1
ATOM 1688 N N . GLN B 1 78 ? -7.789 -17.172 -2.914 1 96.12 78 GLN B N 1
ATOM 1689 C CA . GLN B 1 78 ? -7.5 -16.531 -1.635 1 96.12 78 GLN B CA 1
ATOM 1690 C C . GLN B 1 78 ? -7.449 -17.547 -0.506 1 96.12 78 GLN B C 1
ATOM 1692 O O . GLN B 1 78 ? -6.516 -17.547 0.301 1 96.12 78 GLN B O 1
ATOM 1697 N N . ARG B 1 79 ? -8.453 -18.359 -0.517 1 95.81 79 ARG B N 1
ATOM 1698 C CA . ARG B 1 79 ? -8.555 -19.391 0.51 1 95.81 79 ARG B CA 1
ATOM 1699 C C . ARG B 1 79 ? -7.355 -20.344 0.454 1 95.81 79 ARG B C 1
ATOM 1701 O O . ARG B 1 79 ? -6.738 -20.625 1.48 1 95.81 79 ARG B O 1
ATOM 1708 N N . LEU B 1 80 ? -7.031 -20.781 -0.712 1 96.44 80 LEU B N 1
ATOM 1709 C CA . LEU B 1 80 ? -5.934 -21.719 -0.895 1 96.44 80 LEU B CA 1
ATOM 1710 C C . LEU B 1 80 ? -4.602 -21.094 -0.5 1 96.44 80 LEU B C 1
ATOM 1712 O O . LEU B 1 80 ? -3.732 -21.75 0.061 1 96.44 80 LEU B O 1
ATOM 1716 N N . PHE B 1 81 ? -4.441 -19.812 -0.782 1 96.69 81 PHE B N 1
ATOM 1717 C CA . PHE B 1 81 ? -3.227 -19.109 -0.382 1 96.69 81 PHE B CA 1
ATOM 1718 C C . PHE B 1 81 ? -3.088 -19.094 1.135 1 96.69 81 PHE B C 1
ATOM 1720 O O . PHE B 1 81 ? -2.012 -19.359 1.67 1 96.69 81 PHE B O 1
ATOM 1727 N N . HIS B 1 82 ? -4.148 -18.75 1.795 1 92.38 82 HIS B N 1
ATOM 1728 C CA . HIS B 1 82 ? -4.145 -18.719 3.252 1 92.38 82 HIS B CA 1
ATOM 1729 C C . HIS B 1 82 ? -3.797 -20.078 3.84 1 92.38 82 HIS B C 1
ATOM 1731 O O . HIS B 1 82 ? -3.021 -20.172 4.793 1 92.38 82 HIS B O 1
ATOM 1737 N N . LEU B 1 83 ? -4.316 -21.109 3.207 1 92.81 83 LEU B N 1
ATOM 1738 C CA . LEU B 1 83 ? -4.07 -22.469 3.672 1 92.81 83 LEU B CA 1
ATOM 1739 C C . LEU B 1 83 ? -2.615 -22.875 3.449 1 92.81 83 LEU B C 1
ATOM 1741 O O . LEU B 1 83 ? -2.08 -23.719 4.168 1 92.81 83 LEU B O 1
ATOM 1745 N N . ASN B 1 84 ? -2.055 -22.234 2.512 1 91.44 84 ASN B N 1
ATOM 1746 C CA . ASN B 1 84 ? -0.671 -22.547 2.16 1 91.44 84 ASN B CA 1
ATOM 1747 C C . ASN B 1 84 ? 0.31 -21.875 3.125 1 91.44 84 ASN B C 1
ATOM 1749 O O . ASN B 1 84 ? 1.497 -22.219 3.131 1 91.44 84 ASN B O 1
ATOM 1753 N N . LEU B 1 85 ? -0.211 -20.906 3.848 1 89.12 85 LEU B N 1
ATOM 1754 C CA . LEU B 1 85 ? 0.658 -20.203 4.785 1 89.12 85 LEU B CA 1
ATOM 1755 C C . LEU B 1 85 ? 0.852 -21.016 6.062 1 89.12 85 LEU B C 1
ATOM 1757 O O . LEU B 1 85 ? -0.117 -21.328 6.762 1 89.12 85 LEU B O 1
ATOM 1761 N N . THR B 1 86 ? 2.037 -21.5 6.34 1 83.12 86 THR B N 1
ATOM 1762 C CA . THR B 1 86 ? 2.332 -22.391 7.449 1 83.12 86 THR B CA 1
ATOM 1763 C C . THR B 1 86 ? 3 -21.641 8.594 1 83.12 86 THR B C 1
ATOM 1765 O O . THR B 1 86 ? 3.248 -22.219 9.656 1 83.12 86 THR B O 1
ATOM 1768 N N . THR B 1 87 ? 3.322 -20.438 8.359 1 83.44 87 THR B N 1
ATOM 1769 C CA . THR B 1 87 ? 3.994 -19.656 9.398 1 83.44 87 THR B CA 1
ATOM 1770 C C . THR B 1 87 ? 3.229 -18.375 9.695 1 83.44 87 THR B C 1
ATOM 1772 O O . THR B 1 87 ? 2.244 -18.062 9.023 1 83.44 87 THR B O 1
ATOM 1775 N N . THR B 1 88 ? 3.727 -17.734 10.742 1 86.94 88 THR B N 1
ATOM 1776 C CA . THR B 1 88 ? 3.129 -16.453 11.133 1 86.94 88 THR B CA 1
ATOM 1777 C C . THR B 1 88 ? 3.906 -15.289 10.539 1 86.94 88 THR B C 1
ATOM 1779 O O . THR B 1 88 ? 3.596 -14.125 10.805 1 86.94 88 THR B O 1
ATOM 1782 N N . LYS B 1 89 ? 4.832 -15.656 9.742 1 91.56 89 LYS B N 1
ATOM 1783 C CA . LYS B 1 89 ? 5.59 -14.617 9.047 1 91.56 89 LYS B CA 1
ATOM 1784 C C . LYS B 1 89 ? 4.793 -14.047 7.875 1 91.56 89 LYS B C 1
ATOM 1786 O O . LYS B 1 89 ? 4.047 -14.773 7.211 1 91.56 89 LYS B O 1
ATOM 1791 N N . VAL B 1 90 ? 4.977 -12.82 7.621 1 94.69 90 VAL B N 1
ATOM 1792 C CA . VAL B 1 90 ? 4.359 -12.195 6.457 1 94.69 90 VAL B CA 1
ATOM 1793 C C . VAL B 1 90 ? 4.988 -12.75 5.18 1 94.69 90 VAL B C 1
ATOM 1795 O O . VAL B 1 90 ? 6.207 -12.664 4.996 1 94.69 90 VAL B O 1
ATOM 1798 N N . PRO B 1 91 ? 4.227 -13.344 4.402 1 95.38 91 PRO B N 1
ATOM 1799 C CA . PRO B 1 91 ? 4.805 -13.812 3.141 1 95.38 91 PRO B CA 1
ATOM 1800 C C . PRO B 1 91 ? 5.277 -12.672 2.248 1 95.38 91 PRO B C 1
ATOM 1802 O O . PRO B 1 91 ? 4.812 -11.531 2.391 1 95.38 91 PRO B O 1
ATOM 1805 N N . SER B 1 92 ? 6.156 -13.023 1.376 1 96.31 92 SER B N 1
ATOM 1806 C CA . SER B 1 92 ? 6.613 -12.039 0.4 1 96.31 92 SER B CA 1
ATOM 1807 C C . SER B 1 92 ? 5.676 -11.977 -0.802 1 96.31 92 SER B C 1
ATOM 1809 O O . SER B 1 92 ? 4.93 -12.922 -1.062 1 96.31 92 SER B O 1
ATOM 1811 N N . LEU B 1 93 ? 5.715 -10.883 -1.455 1 97.81 93 LEU B N 1
ATOM 1812 C CA . LEU B 1 93 ? 4.988 -10.75 -2.715 1 97.81 93 LEU B CA 1
ATOM 1813 C C . LEU B 1 93 ? 5.422 -11.82 -3.705 1 97.81 93 LEU B C 1
ATOM 1815 O O . LEU B 1 93 ? 4.59 -12.383 -4.422 1 97.81 93 LEU B O 1
ATOM 1819 N N . ASP B 1 94 ? 6.715 -12.125 -3.73 1 97.44 94 ASP B N 1
ATOM 1820 C CA . ASP B 1 94 ? 7.23 -13.164 -4.617 1 97.44 94 ASP B CA 1
ATOM 1821 C C . ASP B 1 94 ? 6.621 -14.523 -4.285 1 97.44 94 ASP B C 1
ATOM 1823 O O . ASP B 1 94 ? 6.328 -15.312 -5.184 1 97.44 94 ASP B O 1
ATOM 1827 N N . GLU B 1 95 ? 6.527 -14.82 -3.014 1 97 95 GLU B N 1
ATOM 1828 C CA . GLU B 1 95 ? 5.875 -16.062 -2.604 1 97 95 GLU B CA 1
ATOM 1829 C C . GLU B 1 95 ? 4.43 -16.109 -3.092 1 97 95 GLU B C 1
ATOM 1831 O O . GLU B 1 95 ? 3.955 -17.172 -3.523 1 97 95 GLU B O 1
ATOM 1836 N N . PHE B 1 96 ? 3.707 -15.023 -2.977 1 98.12 96 PHE B N 1
ATOM 1837 C CA . PHE B 1 96 ? 2.326 -14.945 -3.438 1 98.12 96 PHE B CA 1
ATOM 1838 C C . PHE B 1 96 ? 2.248 -15.133 -4.949 1 98.12 96 PHE B C 1
ATOM 1840 O O . PHE B 1 96 ? 1.395 -15.867 -5.445 1 98.12 96 PHE B O 1
ATOM 1847 N N . ILE B 1 97 ? 3.107 -14.477 -5.691 1 98.19 97 ILE B N 1
ATOM 1848 C CA . ILE B 1 97 ? 3.143 -14.578 -7.148 1 98.19 97 ILE B CA 1
ATOM 1849 C C . ILE B 1 97 ? 3.463 -16.016 -7.551 1 98.19 97 ILE B C 1
ATOM 1851 O O . ILE B 1 97 ? 2.83 -16.578 -8.453 1 98.19 97 ILE B O 1
ATOM 1855 N N . SER B 1 98 ? 4.402 -16.641 -6.871 1 98.06 98 SER B N 1
ATOM 1856 C CA . SER B 1 98 ? 4.742 -18.047 -7.125 1 98.06 98 SER B CA 1
ATOM 1857 C C . SER B 1 98 ? 3.541 -18.953 -6.883 1 98.06 98 SER B C 1
ATOM 1859 O O . SER B 1 98 ? 3.301 -19.891 -7.648 1 98.06 98 SER B O 1
ATOM 1861 N N . PHE B 1 99 ? 2.883 -18.656 -5.816 1 98.19 99 PHE B N 1
ATOM 1862 C CA . PHE B 1 99 ? 1.66 -19.406 -5.531 1 98.19 99 PHE B CA 1
ATOM 1863 C C . PHE B 1 99 ? 0.664 -19.266 -6.676 1 98.19 99 PHE B C 1
ATOM 1865 O O . PHE B 1 99 ? 0.061 -20.25 -7.105 1 98.19 99 PHE B O 1
ATOM 1872 N N . LEU B 1 100 ? 0.391 -18.062 -7.145 1 98.12 100 LEU B N 1
ATOM 1873 C CA . LEU B 1 100 ? -0.569 -17.797 -8.211 1 98.12 100 LEU B CA 1
ATOM 1874 C C . LEU B 1 100 ? -0.152 -18.516 -9.5 1 98.12 100 LEU B C 1
ATOM 1876 O O . LEU B 1 100 ? -1.002 -19 -10.25 1 98.12 100 LEU B O 1
ATOM 1880 N N . GLU B 1 101 ? 1.125 -18.531 -9.734 1 98 101 GLU B N 1
ATOM 1881 C CA . GLU B 1 101 ? 1.631 -19.25 -10.906 1 98 101 GLU B CA 1
ATOM 1882 C C . GLU B 1 101 ? 1.309 -20.734 -10.82 1 98 101 GLU B C 1
ATOM 1884 O O . GLU B 1 101 ? 0.892 -21.344 -11.805 1 98 101 GLU B O 1
ATOM 1889 N N . LEU B 1 102 ? 1.524 -21.328 -9.68 1 97.5 102 LEU B N 1
ATOM 1890 C CA . LEU B 1 102 ? 1.178 -22.719 -9.461 1 97.5 102 LEU B CA 1
ATOM 1891 C C . LEU B 1 102 ? -0.324 -22.938 -9.609 1 97.5 102 LEU B C 1
ATOM 1893 O O . LEU B 1 102 ? -0.755 -23.938 -10.195 1 97.5 102 LEU B O 1
ATOM 1897 N N . ARG B 1 103 ? -1.088 -22 -9.047 1 96.44 103 ARG B N 1
ATOM 1898 C CA . ARG B 1 103 ? -2.541 -22.047 -9.172 1 96.44 103 ARG B CA 1
ATOM 1899 C C . ARG B 1 103 ? -2.963 -22.094 -10.641 1 96.44 103 ARG B C 1
ATOM 1901 O O . ARG B 1 103 ? -3.873 -22.844 -11.008 1 96.44 103 ARG B O 1
ATOM 1908 N N . CYS B 1 104 ? -2.352 -21.297 -11.477 1 96.94 104 CYS B N 1
ATOM 1909 C CA . CYS B 1 104 ? -2.633 -21.281 -12.906 1 96.94 104 CYS B CA 1
ATOM 1910 C C . CYS B 1 104 ? -2.395 -22.656 -13.516 1 96.94 104 CYS B C 1
ATOM 1912 O O . CYS B 1 104 ? -3.227 -23.156 -14.281 1 96.94 104 CYS B O 1
ATOM 1914 N N . ILE B 1 105 ? -1.306 -23.297 -13.18 1 96.31 105 ILE B N 1
ATOM 1915 C CA . ILE B 1 105 ? -0.955 -24.625 -13.695 1 96.31 105 ILE B CA 1
ATOM 1916 C C . ILE B 1 105 ? -2.02 -25.641 -13.281 1 96.31 105 ILE B C 1
ATOM 1918 O O . ILE B 1 105 ? -2.477 -26.438 -14.094 1 96.31 105 ILE B O 1
ATOM 1922 N N . GLN B 1 106 ? -2.389 -25.547 -12.008 1 95.56 106 GLN B N 1
ATOM 1923 C CA . GLN B 1 106 ? -3.387 -26.453 -11.469 1 95.56 106 GLN B CA 1
ATOM 1924 C C . GLN B 1 106 ? -4.727 -26.297 -12.18 1 95.56 106 GLN B C 1
ATOM 1926 O O . GLN B 1 106 ? -5.391 -27.281 -12.5 1 95.56 106 GLN B O 1
ATOM 1931 N N . LEU B 1 107 ? -5.113 -25.109 -12.414 1 95.44 107 LEU B N 1
ATOM 1932 C CA . LEU B 1 107 ? -6.391 -24.812 -13.055 1 95.44 107 LEU B CA 1
ATOM 1933 C C . LEU B 1 107 ? -6.383 -25.266 -14.516 1 95.44 107 LEU B C 1
ATOM 1935 O O . LEU B 1 107 ? -7.391 -25.75 -15.023 1 95.44 107 LEU B O 1
ATOM 1939 N N . GLU B 1 108 ? -5.324 -25.109 -15.188 1 93.5 108 GLU B N 1
ATOM 1940 C CA . GLU B 1 108 ? -5.18 -25.516 -16.578 1 93.5 108 GLU B CA 1
ATOM 1941 C C . GLU B 1 108 ? -5.18 -27.031 -16.734 1 93.5 108 GLU B C 1
ATOM 1943 O O . GLU B 1 108 ? -5.652 -27.562 -17.734 1 93.5 108 GLU B O 1
ATOM 1948 N N . ALA B 1 109 ? -4.629 -27.688 -15.734 1 90.19 109 ALA B N 1
ATOM 1949 C CA . ALA B 1 109 ? -4.605 -29.156 -15.742 1 90.19 109 ALA B CA 1
ATOM 1950 C C . ALA B 1 109 ? -6.016 -29.719 -15.641 1 90.19 109 ALA B C 1
ATOM 1952 O O . ALA B 1 109 ? -6.285 -30.812 -16.156 1 90.19 109 ALA B O 1
ATOM 1953 N N . VAL B 1 110 ? -6.895 -29.062 -14.969 1 84.5 110 VAL B N 1
ATOM 1954 C CA . VAL B 1 110 ? -8.273 -29.516 -14.789 1 84.5 110 VAL B CA 1
ATOM 1955 C C . VAL B 1 110 ? -9.078 -29.234 -16.062 1 84.5 110 VAL B C 1
ATOM 1957 O O . VAL B 1 110 ? -9.945 -30.016 -16.438 1 84.5 110 VAL B O 1
ATOM 1960 N N . ILE B 1 111 ? -8.984 -28.109 -16.688 1 75.88 111 ILE B N 1
ATOM 1961 C CA . ILE B 1 111 ? -9.711 -27.734 -17.891 1 75.88 111 ILE B CA 1
ATOM 1962 C C . ILE B 1 111 ? -9.312 -28.641 -19.047 1 75.88 111 ILE B C 1
ATOM 1964 O O . ILE B 1 111 ? -10.164 -29.094 -19.812 1 75.88 111 ILE B O 1
ATOM 1968 N N . LYS B 1 112 ? -8.094 -28.828 -19.391 1 65.94 112 LYS B N 1
ATOM 1969 C CA . LYS B 1 112 ? -7.68 -29.703 -20.484 1 65.94 112 LYS B CA 1
ATOM 1970 C C . LYS B 1 112 ? -7.258 -31.062 -19.953 1 65.94 112 LYS B C 1
ATOM 1972 O O . LYS B 1 112 ? -6.066 -31.344 -19.797 1 65.94 112 LYS B O 1
ATOM 1977 N N . PRO B 1 113 ? -8.258 -31.719 -19.453 1 56.84 113 PRO B N 1
ATOM 1978 C CA . PRO B 1 113 ? -7.785 -33.062 -19.062 1 56.84 113 PRO B CA 1
ATOM 1979 C C . PRO B 1 113 ? -7.098 -33.812 -20.203 1 56.84 113 PRO B C 1
ATOM 1981 O O . PRO B 1 113 ? -7.453 -33.594 -21.375 1 56.84 113 PRO B O 1
ATOM 1984 N N . PRO B 1 114 ? -5.82 -34.062 -20.047 1 54.44 114 PRO B N 1
ATOM 1985 C CA . PRO B 1 114 ? -5.168 -34.781 -21.141 1 54.44 114 PRO B CA 1
ATOM 1986 C C . PRO B 1 114 ? -6.109 -35.719 -21.875 1 54.44 114 PRO B C 1
ATOM 1988 O O . PRO B 1 114 ? -6.855 -36.469 -21.234 1 54.44 114 PRO B O 1
ATOM 1991 N N . GLU B 1 115 ? -6.676 -35.188 -22.891 1 53.28 115 GLU B N 1
ATOM 1992 C CA . GLU B 1 115 ? -7.355 -36.156 -23.719 1 53.28 115 GLU B CA 1
ATOM 1993 C C . GLU B 1 115 ? -6.594 -37.5 -23.75 1 53.28 115 GLU B C 1
ATOM 1995 O O . GLU B 1 115 ? -5.414 -37.531 -24.125 1 53.28 115 GLU B O 1
ATOM 2000 N N . ILE B 1 116 ? -6.602 -38.312 -22.734 1 50.59 116 ILE B N 1
ATOM 2001 C CA . ILE B 1 116 ? -6.102 -39.656 -22.953 1 50.59 116 ILE B CA 1
ATOM 2002 C C . ILE B 1 116 ? -6.383 -40.094 -24.391 1 50.59 116 ILE B C 1
ATOM 2004 O O . ILE B 1 116 ? -7.543 -40.219 -24.797 1 50.59 116 ILE B O 1
ATOM 2008 N N . VAL B 1 117 ? -5.723 -39.469 -25.266 1 51.44 117 VAL B N 1
ATOM 2009 C CA . VAL B 1 117 ? -5.742 -39.938 -26.656 1 51.44 117 VAL B CA 1
ATOM 2010 C C . VAL B 1 117 ? -5.848 -41.469 -26.672 1 51.44 117 VAL B C 1
ATOM 2012 O O . VAL B 1 117 ? -4.922 -42.156 -26.266 1 51.44 117 VAL B O 1
ATOM 2015 N N . ALA B 1 118 ? -6.902 -42 -26.484 1 51.16 118 ALA B N 1
ATOM 2016 C CA . ALA B 1 118 ? -7.109 -43.406 -26.828 1 51.16 118 ALA B CA 1
ATOM 2017 C C . ALA B 1 118 ? -6.477 -43.75 -28.172 1 51.16 118 ALA B C 1
ATOM 2019 O O . ALA B 1 118 ? -6.812 -43.125 -29.188 1 51.16 118 ALA B O 1
ATOM 2020 N N . LYS B 1 119 ? -5.203 -44.031 -28.234 1 48.12 119 LYS B N 1
ATOM 2021 C CA . LYS B 1 119 ? -4.586 -44.594 -29.422 1 48.12 119 LYS B CA 1
ATOM 2022 C C . LYS B 1 119 ? -5.52 -45.594 -30.094 1 48.12 119 LYS B C 1
ATOM 2024 O O . LYS B 1 119 ? -5.906 -46.594 -29.5 1 48.12 119 LYS B O 1
ATOM 2029 N N . ASN B 1 120 ? -6.438 -45.188 -30.859 1 48.06 120 ASN B N 1
ATOM 2030 C CA . ASN B 1 120 ? -7.133 -46.156 -31.734 1 48.06 120 ASN B CA 1
ATOM 2031 C C . ASN B 1 120 ? -6.156 -47.031 -32.469 1 48.06 120 ASN B C 1
ATOM 2033 O O . ASN B 1 120 ? -5.441 -46.594 -33.375 1 48.06 120 ASN B O 1
ATOM 2037 N N . VAL B 1 121 ? -5.426 -48.031 -31.906 1 48.25 121 VAL B N 1
ATOM 2038 C CA . VAL B 1 121 ? -4.645 -49.062 -32.594 1 48.25 121 VAL B CA 1
ATOM 2039 C C . VAL B 1 121 ? -5.492 -49.719 -33.688 1 48.25 121 VAL B C 1
ATOM 2041 O O . VAL B 1 121 ? -6.574 -50.219 -33.406 1 48.25 121 VAL B O 1
ATOM 2044 N N . PRO B 1 122 ? -5.391 -49.344 -34.938 1 50.78 122 PRO B N 1
ATOM 2045 C CA . PRO B 1 122 ? -6.09 -50.062 -36 1 50.78 122 PRO B CA 1
ATOM 2046 C C . PRO B 1 122 ? -5.906 -51.562 -35.938 1 50.78 122 PRO B C 1
ATOM 2048 O O . PRO B 1 122 ? -4.781 -52.062 -35.781 1 50.78 122 PRO B O 1
ATOM 2051 N N . ILE B 1 123 ? -6.789 -52.406 -35.438 1 52.47 123 ILE B N 1
ATOM 2052 C CA . ILE B 1 123 ? -6.789 -53.844 -35.5 1 52.47 123 ILE B CA 1
ATOM 2053 C C . ILE B 1 123 ? -6.574 -54.312 -36.938 1 52.47 123 ILE B C 1
ATOM 2055 O O . ILE B 1 123 ? -7.367 -54 -37.812 1 52.47 123 ILE B O 1
ATOM 2059 N N . LYS B 1 124 ? -5.359 -54.438 -37.5 1 49.56 124 LYS B N 1
ATOM 2060 C CA . LYS B 1 124 ? -5.078 -55.094 -38.781 1 49.56 124 LYS B CA 1
ATOM 2061 C C . LYS B 1 124 ? -5.707 -56.5 -38.844 1 49.56 124 LYS B C 1
ATOM 2063 O O . LYS B 1 124 ? -5.422 -57.344 -38 1 49.56 124 LYS B O 1
ATOM 2068 N N . HIS B 1 125 ? -6.867 -56.688 -39.375 1 49.84 125 HIS B N 1
ATOM 2069 C CA . HIS B 1 125 ? -7.473 -57.969 -39.688 1 49.84 125 HIS B CA 1
ATOM 2070 C C . HIS B 1 125 ? -6.586 -58.781 -40.625 1 49.84 125 HIS B C 1
ATOM 2072 O O . HIS B 1 125 ? -6.238 -58.344 -41.719 1 49.84 125 HIS B O 1
ATOM 2078 N N . LYS B 1 126 ? -5.609 -59.562 -40.188 1 47.84 126 LYS B N 1
ATOM 2079 C CA . LYS B 1 126 ? -4.844 -60.531 -40.969 1 47.84 126 LYS B CA 1
ATOM 2080 C C . LYS B 1 126 ? -5.77 -61.5 -41.688 1 47.84 126 LYS B C 1
ATOM 2082 O O . LYS B 1 126 ? -6.582 -62.188 -41.062 1 47.84 126 LYS B O 1
ATOM 2087 N N . THR B 1 127 ? -6.211 -61.25 -42.906 1 48.25 127 THR B N 1
ATOM 2088 C CA . THR B 1 127 ? -6.871 -62.219 -43.781 1 48.25 127 THR B CA 1
ATOM 2089 C C . THR B 1 127 ? -6.008 -63.438 -43.969 1 48.25 127 THR B C 1
ATOM 2091 O O . THR B 1 127 ? -4.875 -63.375 -44.469 1 48.25 127 THR B O 1
ATOM 2094 N N . THR B 1 128 ? -6.043 -64.5 -43.094 1 43.75 128 THR B N 1
ATOM 2095 C CA . THR B 1 128 ? -5.473 -65.812 -43.312 1 43.75 128 THR B CA 1
ATOM 2096 C C . THR B 1 128 ? -6.031 -66.438 -44.562 1 43.75 128 THR B C 1
ATOM 2098 O O . THR B 1 128 ? -7.234 -66.688 -44.656 1 43.75 128 THR B O 1
ATOM 2101 N N . SER B 1 129 ? -5.598 -66.062 -45.812 1 49.94 129 SER B N 1
ATOM 2102 C CA . SER B 1 129 ? -5.867 -66.812 -47 1 49.94 129 SER B CA 1
ATOM 2103 C C . SER B 1 129 ? -5.5 -68.312 -46.812 1 49.94 129 SER B C 1
ATOM 2105 O O . SER B 1 129 ? -4.332 -68.625 -46.594 1 49.94 129 SER B O 1
ATOM 2107 N N . GLY B 1 130 ? -6.359 -69.125 -46.125 1 44.06 130 GLY B N 1
ATOM 2108 C CA . GLY B 1 130 ? -6.277 -70.562 -46.094 1 44.06 130 GLY B CA 1
ATOM 2109 C C . GLY B 1 130 ? -6.094 -71.188 -47.469 1 44.06 130 GLY B C 1
ATOM 2110 O O . GLY B 1 130 ? -6.926 -71 -48.344 1 44.06 130 GLY B O 1
ATOM 2111 N N . LEU B 1 131 ? -4.828 -71.25 -47.969 1 45.66 131 LEU B N 1
ATOM 2112 C CA . LEU B 1 131 ? -4.449 -72.062 -49.094 1 45.66 131 LEU B CA 1
ATOM 2113 C C . LEU B 1 131 ? -4.934 -73.5 -48.906 1 45.66 131 LEU B C 1
ATOM 2115 O O . LEU B 1 131 ? -4.402 -74.25 -48.062 1 45.66 131 LEU B O 1
ATOM 2119 N N . ILE B 1 132 ? -6.234 -73.688 -48.656 1 41.81 132 ILE B N 1
ATOM 2120 C CA . ILE B 1 132 ? -6.652 -75.062 -48.719 1 41.81 132 ILE B CA 1
ATOM 2121 C C . ILE B 1 132 ? -6.332 -75.688 -50.094 1 41.81 132 ILE B C 1
ATOM 2123 O O . ILE B 1 132 ? -6.812 -75.125 -51.094 1 41.81 132 ILE B O 1
ATOM 2127 N N . ASN B 1 133 ? -5.086 -76 -50.25 1 38.25 133 ASN B N 1
ATOM 2128 C CA . ASN B 1 133 ? -4.719 -76.938 -51.312 1 38.25 133 ASN B CA 1
ATOM 2129 C C . ASN B 1 133 ? -5.543 -78.25 -51.219 1 38.25 133 ASN B C 1
ATOM 2131 O O . ASN B 1 133 ? -5.445 -79 -50.25 1 38.25 133 ASN B O 1
ATOM 2135 N N . LEU B 1 134 ? -6.801 -78.125 -51.688 1 29.83 134 LEU B N 1
ATOM 2136 C CA . LEU B 1 134 ? -7.332 -79.375 -52.219 1 29.83 134 LEU B CA 1
ATOM 2137 C C . LEU B 1 134 ? -6.57 -79.812 -53.438 1 29.83 134 LEU B C 1
ATOM 2139 O O . LEU B 1 134 ? -6.273 -79 -54.312 1 29.83 134 LEU B O 1
#